Protein AF-A0A7X9X9Q7-F1 (afdb_monomer)

Organism: NCBI:txid694437

Nearest PDB structures (foldseek):
  6ov6-assembly1_A  TM=6.452E-01  e=1.791E-08  Bizionia argentinensis JUB59
  6ov6-assembly1_C  TM=6.272E-01  e=9.709E-07  Bizionia argentinensis JUB59
  6ov6-assembly1_B  TM=5.803E-01  e=1.029E-06  Bizionia argentinensis JUB59

Structure (mmCIF, N/CA/C/O backbone):
data_AF-A0A7X9X9Q7-F1
#
_entry.id   AF-A0A7X9X9Q7-F1
#
loop_
_atom_site.group_PDB
_atom_site.id
_atom_site.type_symbol
_atom_site.label_atom_id
_atom_site.label_alt_id
_atom_site.label_comp_id
_atom_site.label_asym_id
_atom_site.label_entity_id
_atom_site.label_seq_id
_atom_site.pdbx_PDB_ins_code
_atom_site.Cartn_x
_atom_site.Cartn_y
_atom_site.Cartn_z
_atom_site.occupancy
_atom_site.B_iso_or_equiv
_atom_site.auth_seq_id
_atom_site.auth_comp_id
_atom_site.auth_asym_id
_atom_site.auth_atom_id
_atom_site.pdbx_PDB_model_num
ATOM 1 N N . MET A 1 1 ? -55.320 3.934 30.152 1.00 35.66 1 MET A N 1
ATOM 2 C CA . MET A 1 1 ? -54.173 3.208 30.736 1.00 35.66 1 MET A CA 1
ATOM 3 C C . MET A 1 1 ? -54.694 1.887 31.266 1.00 35.66 1 MET A C 1
ATOM 5 O O . MET A 1 1 ? -55.649 1.907 32.031 1.00 35.66 1 MET A O 1
ATOM 9 N N . LYS A 1 2 ? -54.171 0.747 30.795 1.00 32.72 2 LYS A N 1
ATOM 10 C CA . LYS A 1 2 ? -54.475 -0.545 31.422 1.00 32.72 2 LYS A CA 1
ATOM 11 C C . LYS A 1 2 ? -53.848 -0.504 32.811 1.00 32.72 2 LYS A C 1
ATOM 13 O O . LYS A 1 2 ? -52.631 -0.389 32.908 1.00 32.72 2 LYS A O 1
ATOM 18 N N . ASN A 1 3 ? -54.682 -0.536 33.847 1.00 33.84 3 ASN A N 1
ATOM 19 C CA . ASN A 1 3 ? -54.233 -0.715 35.220 1.00 33.84 3 ASN A CA 1
ATOM 20 C C . ASN A 1 3 ? -53.420 -2.010 35.255 1.00 33.84 3 ASN A C 1
ATOM 22 O O . ASN A 1 3 ? -53.977 -3.094 35.074 1.00 33.84 3 ASN A O 1
ATOM 26 N N . PHE A 1 4 ? -52.101 -1.892 35.404 1.00 35.34 4 PHE A N 1
ATOM 27 C CA . PHE A 1 4 ? -51.272 -3.033 35.743 1.00 35.34 4 PHE A CA 1
ATOM 28 C C . PHE A 1 4 ? -51.773 -3.519 37.099 1.00 35.34 4 PHE A C 1
ATOM 30 O O . PHE A 1 4 ? -51.650 -2.816 38.099 1.00 35.34 4 PHE A O 1
ATOM 37 N N . ASN A 1 5 ? -52.434 -4.678 37.095 1.00 44.03 5 ASN A N 1
ATOM 38 C CA . ASN A 1 5 ? -52.828 -5.364 38.314 1.00 44.03 5 ASN A CA 1
ATOM 39 C C . ASN A 1 5 ? -51.589 -5.470 39.198 1.00 44.03 5 ASN A C 1
ATOM 41 O O . ASN A 1 5 ? -50.576 -6.036 38.783 1.00 44.03 5 ASN A O 1
ATOM 45 N N . THR A 1 6 ? -51.685 -4.920 40.404 1.00 51.62 6 THR A N 1
ATOM 46 C CA . THR A 1 6 ? -50.742 -5.193 41.479 1.00 51.62 6 THR A CA 1
ATOM 47 C C . THR A 1 6 ? -50.559 -6.711 41.558 1.00 51.62 6 THR A C 1
ATOM 49 O O . THR A 1 6 ? -51.561 -7.430 41.642 1.00 51.62 6 THR A O 1
ATOM 52 N N . PRO A 1 7 ? -49.320 -7.226 41.456 1.00 49.12 7 PRO A N 1
ATOM 53 C CA . PRO A 1 7 ? -49.085 -8.660 41.481 1.00 49.12 7 PRO A CA 1
ATOM 54 C C . PRO A 1 7 ? -49.697 -9.245 42.755 1.00 49.12 7 PRO A C 1
ATOM 56 O O . PRO A 1 7 ? -49.557 -8.686 43.845 1.00 49.12 7 PRO A O 1
ATOM 59 N N . SER A 1 8 ? -50.424 -10.353 42.609 1.00 53.19 8 SER A N 1
ATOM 60 C CA . SER A 1 8 ? -51.014 -11.069 43.737 1.00 53.19 8 SER A CA 1
ATOM 61 C C . SER A 1 8 ? -49.934 -11.351 44.782 1.00 53.19 8 SER A C 1
ATOM 63 O O . SER A 1 8 ? -48.864 -11.849 44.428 1.00 53.19 8 SER A O 1
ATOM 65 N N . LYS A 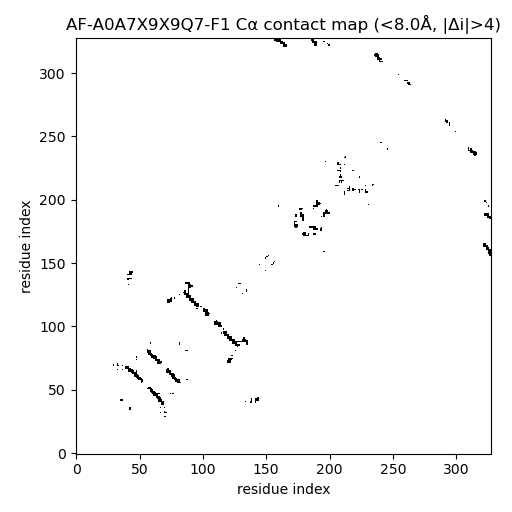1 9 ? -50.215 -11.032 46.055 1.00 48.44 9 LYS A N 1
ATOM 66 C CA . LYS A 1 9 ? -49.376 -11.361 47.221 1.00 48.44 9 LYS A CA 1
ATOM 67 C C . LYS A 1 9 ? -48.703 -12.727 47.032 1.00 48.44 9 LYS A C 1
ATOM 69 O O . LYS A 1 9 ? -49.396 -13.739 47.009 1.00 48.44 9 LYS A O 1
ATOM 74 N N . GLY A 1 10 ? -47.375 -12.736 46.906 1.00 54.34 10 GLY A N 1
ATOM 75 C CA . GLY A 1 10 ? -46.587 -13.967 46.793 1.00 54.34 10 GLY A CA 1
ATOM 76 C C . GLY A 1 10 ? -45.908 -14.231 45.446 1.00 54.34 10 GLY A C 1
ATOM 77 O O . GLY A 1 10 ? -45.433 -15.347 45.255 1.00 54.34 10 GLY A O 1
ATOM 78 N N . VAL A 1 11 ? -45.807 -13.260 44.527 1.00 52.66 11 VAL A N 1
ATOM 79 C CA . VAL A 1 11 ? -44.860 -13.395 43.404 1.00 52.66 11 VAL A CA 1
ATOM 80 C C . VAL A 1 11 ? -43.444 -13.379 43.978 1.00 52.66 11 VAL A C 1
ATOM 82 O O . VAL A 1 11 ? -42.881 -12.326 44.264 1.00 52.66 11 VAL A O 1
ATOM 85 N N . VAL A 1 12 ? -42.889 -14.572 44.185 1.00 59.50 12 VAL A N 1
ATOM 86 C CA . VAL A 1 12 ? -41.461 -14.763 44.422 1.00 59.50 12 VAL A CA 1
ATOM 87 C C . VAL A 1 12 ? -40.784 -14.432 43.101 1.00 59.50 12 VAL A C 1
ATOM 89 O O . VAL A 1 12 ? -40.704 -15.266 42.202 1.00 59.50 12 VAL A O 1
ATOM 92 N N . ILE A 1 13 ? -40.378 -13.175 42.947 1.00 63.69 13 ILE A N 1
ATOM 93 C CA . ILE A 1 13 ? -39.534 -12.772 41.832 1.00 63.69 13 ILE A CA 1
ATOM 94 C C . ILE A 1 13 ? -38.202 -13.483 42.059 1.00 63.69 13 ILE A C 1
ATOM 96 O O . ILE A 1 13 ? -37.482 -13.184 43.011 1.00 63.69 13 ILE A O 1
ATOM 100 N N . ASN A 1 14 ? -37.921 -14.487 41.236 1.00 70.00 14 ASN A N 1
ATOM 101 C CA . ASN A 1 14 ? -36.684 -15.239 41.312 1.00 70.00 14 ASN A CA 1
ATOM 102 C C . ASN A 1 14 ? -35.534 -14.313 40.901 1.00 70.00 14 ASN A C 1
ATOM 104 O O . ASN A 1 14 ? -35.312 -14.051 39.722 1.00 70.00 14 ASN A O 1
ATOM 108 N N . THR A 1 15 ? -34.812 -13.792 41.888 1.00 77.06 15 THR A N 1
ATOM 109 C CA . THR A 1 15 ? -33.671 -12.891 41.682 1.00 77.06 15 THR A CA 1
ATOM 110 C C . THR A 1 15 ? -32.586 -13.516 40.805 1.00 77.06 15 THR A C 1
ATOM 112 O O . THR A 1 15 ? -31.889 -12.790 40.102 1.00 77.06 15 THR A O 1
ATOM 115 N N . LYS A 1 16 ? -32.506 -14.856 40.762 1.00 79.31 16 LYS A N 1
ATOM 116 C CA . LYS A 1 16 ? -31.570 -15.583 39.896 1.00 79.31 16 LYS A CA 1
ATOM 117 C C . LYS A 1 16 ? -31.839 -15.364 38.410 1.00 79.31 16 LYS A C 1
ATOM 119 O O . LYS A 1 16 ? -30.897 -15.341 37.629 1.00 79.31 16 LYS A O 1
ATOM 124 N N . ASP A 1 17 ? -33.096 -15.179 38.007 1.00 80.44 17 ASP A N 1
ATOM 125 C CA . ASP A 1 17 ? -33.424 -14.997 36.588 1.00 80.44 17 ASP A CA 1
ATOM 126 C C . ASP A 1 17 ? -32.935 -13.629 36.081 1.00 80.44 17 ASP A C 1
ATOM 128 O O . ASP A 1 17 ? -32.424 -13.523 34.966 1.00 80.44 17 ASP A O 1
ATOM 132 N N . PHE A 1 18 ? -33.003 -12.594 36.927 1.00 81.31 18 PHE A N 1
ATOM 133 C CA . PHE A 1 18 ? -32.438 -11.275 36.623 1.00 81.31 18 PHE A CA 1
ATOM 134 C C . PHE A 1 18 ? -30.910 -11.281 36.630 1.00 81.31 18 PHE A C 1
ATOM 136 O O . PHE A 1 18 ? -30.299 -10.655 35.768 1.00 81.31 18 PHE A O 1
ATOM 143 N N . GLU A 1 19 ? -30.294 -12.012 37.560 1.00 85.75 19 GLU A N 1
ATOM 144 C CA . GLU A 1 19 ? -28.841 -12.186 37.606 1.00 85.75 19 GLU A CA 1
ATOM 145 C C . GLU A 1 19 ? -28.321 -12.890 36.345 1.00 85.75 19 GLU A C 1
ATOM 147 O O . GLU A 1 19 ? -27.358 -12.435 35.732 1.00 85.75 19 GLU A O 1
ATOM 152 N N . HIS A 1 20 ? -29.000 -13.947 35.889 1.00 86.94 20 HIS A N 1
ATOM 153 C CA . HIS A 1 20 ? -28.652 -14.612 34.635 1.00 86.94 20 HIS A CA 1
ATOM 154 C C . HIS A 1 20 ? -28.812 -13.685 33.425 1.00 86.94 20 HIS A C 1
ATOM 156 O O . HIS A 1 20 ? -27.928 -13.650 32.575 1.00 86.94 20 HIS A O 1
ATOM 162 N N . LEU A 1 21 ? -29.900 -12.910 33.343 1.00 88.25 21 LEU A N 1
ATOM 163 C CA . LEU A 1 21 ? -30.102 -11.968 32.237 1.00 88.25 21 LEU A CA 1
ATOM 164 C C . LEU A 1 21 ? -29.032 -10.865 32.220 1.00 88.25 21 LEU A C 1
ATOM 166 O O . LEU A 1 21 ? -28.534 -10.500 31.151 1.00 88.25 21 LEU A O 1
ATOM 170 N N . TYR A 1 22 ? -28.658 -10.363 33.399 1.00 91.50 22 TYR A N 1
ATOM 171 C CA . TYR A 1 22 ? -27.569 -9.405 33.557 1.00 91.50 22 TYR A CA 1
ATOM 172 C C . TYR A 1 22 ? -26.237 -10.001 33.090 1.00 91.50 22 TYR A C 1
ATOM 174 O O . TYR A 1 22 ? -25.576 -9.402 32.246 1.00 91.50 22 TYR A O 1
ATOM 182 N N . ASN A 1 23 ? -25.888 -11.203 33.556 1.00 89.50 23 ASN A N 1
ATOM 183 C CA . ASN A 1 23 ? -24.644 -11.875 33.175 1.00 89.50 23 ASN A CA 1
ATOM 184 C C . ASN A 1 23 ? -24.589 -12.168 31.671 1.00 89.50 23 ASN A C 1
ATOM 186 O O . ASN A 1 23 ? -23.587 -11.870 31.041 1.00 89.50 23 ASN A O 1
ATOM 190 N N . VAL A 1 24 ? -25.683 -12.636 31.059 1.00 94.44 24 VAL A N 1
ATOM 191 C CA . VAL A 1 24 ? -25.742 -12.852 29.600 1.00 94.44 24 VAL A CA 1
ATOM 192 C C . VAL A 1 24 ? -25.510 -11.547 28.837 1.00 94.44 24 VAL A C 1
ATOM 194 O O . VAL A 1 24 ? -24.766 -11.521 27.859 1.00 94.44 24 VAL A O 1
ATOM 197 N N . THR A 1 25 ? -26.125 -10.449 29.281 1.00 93.12 25 THR A N 1
ATOM 198 C CA . THR A 1 25 ? -25.943 -9.140 28.638 1.00 93.12 25 THR A CA 1
ATOM 199 C C . THR A 1 25 ? -24.506 -8.648 28.794 1.00 93.12 25 THR A C 1
ATOM 201 O O . THR A 1 25 ? -23.922 -8.141 27.836 1.00 93.12 25 THR A O 1
ATOM 204 N N . LYS A 1 26 ? -23.919 -8.837 29.980 1.00 90.88 26 LYS A N 1
ATOM 205 C CA . LYS A 1 26 ? -22.527 -8.506 30.276 1.00 90.88 26 LYS A CA 1
ATOM 206 C C . LYS A 1 26 ? -21.562 -9.315 29.408 1.00 90.88 26 LYS A C 1
ATOM 208 O O . LYS A 1 26 ? -20.752 -8.708 28.719 1.00 90.88 26 LYS A O 1
ATOM 213 N N . ASP A 1 27 ? -21.710 -10.635 29.352 1.00 92.00 27 ASP A N 1
ATOM 214 C CA . ASP A 1 27 ? -20.845 -11.529 28.575 1.00 92.00 27 ASP A CA 1
ATOM 215 C C . ASP A 1 27 ? -20.880 -11.189 27.075 1.00 92.00 27 ASP A C 1
ATOM 217 O O . ASP A 1 27 ? -19.839 -11.119 26.423 1.00 92.00 27 ASP A O 1
ATOM 221 N N . ILE A 1 28 ? -22.069 -10.913 26.519 1.00 92.94 28 ILE A N 1
ATOM 222 C CA . ILE A 1 28 ? -22.215 -10.475 25.118 1.00 92.94 28 ILE A CA 1
ATOM 223 C C . ILE A 1 28 ? -21.514 -9.130 24.893 1.00 92.94 28 ILE A C 1
ATOM 225 O O . ILE A 1 28 ? -20.851 -8.936 23.873 1.00 92.94 28 ILE A O 1
ATOM 229 N N . THR A 1 29 ? -21.662 -8.202 25.837 1.00 89.88 29 THR A N 1
ATOM 230 C CA . THR A 1 29 ? -21.077 -6.860 25.748 1.00 89.88 29 THR A CA 1
ATOM 231 C C . THR A 1 29 ? -19.553 -6.912 25.839 1.00 89.88 29 THR A C 1
ATOM 233 O O . THR A 1 29 ? -18.879 -6.270 25.039 1.00 89.88 29 THR A O 1
ATOM 236 N N . GLU A 1 30 ? -19.000 -7.716 26.748 1.00 88.75 30 GLU A N 1
ATOM 237 C CA . GLU A 1 30 ? -17.557 -7.936 26.893 1.00 88.75 30 GLU A CA 1
ATOM 238 C C . GLU A 1 30 ? -16.970 -8.665 25.677 1.00 88.75 30 GLU A C 1
ATOM 240 O O . GLU A 1 30 ? -15.905 -8.288 25.185 1.00 88.75 30 GLU A O 1
ATOM 245 N N . ALA A 1 31 ? -17.679 -9.658 25.130 1.00 88.00 31 ALA A N 1
ATOM 246 C CA . ALA A 1 31 ? -17.275 -10.326 23.897 1.00 88.00 31 ALA A CA 1
ATOM 247 C C . ALA A 1 31 ? -17.235 -9.340 22.719 1.00 88.00 31 ALA A C 1
ATOM 249 O O . ALA A 1 31 ? -16.237 -9.282 22.001 1.00 88.00 31 ALA A O 1
ATOM 250 N N . LEU A 1 32 ? -18.273 -8.514 22.546 1.00 88.25 32 LEU A N 1
ATOM 251 C CA . LEU A 1 32 ? -18.289 -7.477 21.513 1.00 88.25 32 LEU A CA 1
ATOM 252 C C . LEU A 1 32 ? -17.169 -6.453 21.728 1.00 88.25 32 LEU A C 1
ATOM 254 O O . LEU A 1 32 ? -16.489 -6.079 20.775 1.00 88.25 32 LEU A O 1
ATOM 258 N N . ALA A 1 33 ? -16.945 -6.034 22.973 1.00 86.12 33 ALA A N 1
ATOM 259 C CA . ALA A 1 33 ? -15.864 -5.129 23.322 1.00 86.12 33 ALA A CA 1
ATOM 260 C C . ALA A 1 33 ? -14.490 -5.697 22.942 1.00 86.12 33 ALA A C 1
ATOM 262 O O . ALA A 1 33 ? -13.691 -4.997 22.326 1.00 86.12 33 ALA A O 1
ATOM 263 N N . SER A 1 34 ? -14.254 -6.982 23.218 1.00 83.75 34 SER A N 1
ATOM 264 C CA . SER A 1 34 ? -12.989 -7.650 22.893 1.00 83.75 34 SER A CA 1
ATOM 265 C C . SER A 1 34 ? -12.680 -7.687 21.392 1.00 83.75 34 SER A C 1
ATOM 267 O O . SER A 1 34 ? -11.517 -7.660 21.004 1.00 83.75 34 SER A O 1
ATOM 269 N N . VAL A 1 35 ? -13.712 -7.706 20.540 1.00 81.44 35 VAL A N 1
ATOM 270 C CA . VAL A 1 35 ? -13.557 -7.653 19.076 1.00 81.44 35 VAL A CA 1
ATOM 271 C C . VAL A 1 35 ? -13.254 -6.232 18.600 1.00 81.44 35 VAL A C 1
ATOM 273 O O . VAL A 1 35 ? -12.584 -6.042 17.590 1.00 81.44 35 VAL A O 1
ATOM 276 N N . LEU A 1 36 ? -13.766 -5.224 19.307 1.00 77.62 36 LEU A N 1
ATOM 277 C CA . LEU A 1 36 ? -13.624 -3.819 18.932 1.00 77.62 36 LEU A CA 1
ATOM 278 C C . LEU A 1 36 ? -12.330 -3.182 19.453 1.00 77.62 36 LEU A C 1
ATOM 280 O O . LEU A 1 36 ? -11.912 -2.155 18.917 1.00 77.62 36 LEU A O 1
ATOM 284 N N . THR A 1 37 ? -11.699 -3.754 20.483 1.00 72.56 37 THR A N 1
ATOM 285 C CA . THR A 1 37 ? -10.491 -3.187 21.097 1.00 72.56 37 THR A CA 1
ATOM 286 C C . THR A 1 37 ? -9.394 -4.226 21.265 1.00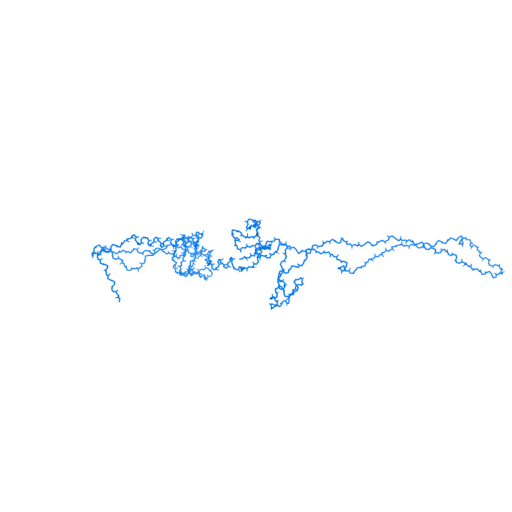 72.56 37 THR A C 1
ATOM 288 O O . THR A 1 37 ? -9.460 -5.082 22.140 1.00 72.56 37 THR A O 1
ATOM 291 N N . GLU A 1 38 ? -8.320 -4.081 20.494 1.00 67.56 38 GLU A N 1
ATOM 292 C CA . GLU A 1 38 ? -7.066 -4.816 20.719 1.00 67.56 38 GLU A CA 1
ATOM 293 C C . GLU A 1 38 ? -6.124 -4.081 21.691 1.00 67.56 38 GLU A C 1
ATOM 295 O O . GLU A 1 38 ? -5.059 -4.583 22.045 1.00 67.56 38 GLU A O 1
ATOM 300 N N . ASN A 1 39 ? -6.489 -2.865 22.110 1.00 65.19 39 ASN A N 1
ATOM 301 C CA . ASN A 1 39 ? -5.631 -1.967 22.873 1.00 65.19 39 ASN A CA 1
ATOM 302 C C . ASN A 1 39 ? -6.366 -1.388 24.090 1.00 65.19 39 ASN A C 1
ATOM 304 O O . ASN A 1 39 ? -7.590 -1.302 24.113 1.00 65.19 39 ASN A O 1
ATOM 308 N N . THR A 1 40 ? -5.608 -0.945 25.092 1.00 78.81 40 THR A N 1
ATOM 309 C CA . THR A 1 40 ? -6.121 -0.275 26.298 1.00 78.81 40 THR A CA 1
ATOM 310 C C . THR A 1 40 ? -6.611 1.151 26.034 1.00 78.81 40 THR A C 1
ATOM 312 O O . THR A 1 40 ? -7.201 1.773 26.917 1.00 78.81 40 THR A O 1
ATOM 315 N N . SER A 1 41 ? -6.371 1.679 24.831 1.00 84.38 41 SER A N 1
ATOM 316 C CA . SER A 1 41 ? -6.839 2.996 24.410 1.00 84.38 41 SER A CA 1
ATOM 317 C C . SER A 1 41 ? -8.369 3.061 24.299 1.00 84.38 41 SER A C 1
ATOM 319 O O . SER A 1 41 ? -8.989 2.097 23.853 1.00 84.38 41 SER A O 1
ATOM 321 N N . PRO A 1 42 ? -8.993 4.204 24.638 1.00 89.12 42 PRO A N 1
ATOM 322 C CA . PRO A 1 42 ? -10.425 4.405 24.450 1.00 89.12 42 PRO A CA 1
ATOM 323 C C . PRO A 1 42 ? -10.794 4.403 22.961 1.00 89.12 42 PRO A C 1
ATOM 325 O O . PRO A 1 42 ? -10.104 4.995 22.130 1.00 89.12 42 PRO A O 1
ATOM 328 N N . VAL A 1 43 ? -11.913 3.762 22.637 1.00 87.69 43 VAL A N 1
ATOM 329 C CA . VAL A 1 43 ? -12.407 3.550 21.274 1.00 87.69 43 VAL A CA 1
ATOM 330 C C . VAL A 1 43 ? -13.795 4.170 21.134 1.00 87.69 43 VAL A C 1
ATOM 332 O O . VAL A 1 43 ? -14.702 3.913 21.923 1.00 87.69 43 VAL A O 1
ATOM 335 N N . ARG A 1 44 ? -13.971 5.031 20.130 1.00 89.25 44 ARG A N 1
ATOM 336 C CA . ARG A 1 44 ? -15.212 5.788 19.906 1.00 89.25 44 ARG A CA 1
ATOM 337 C C . ARG A 1 44 ? -16.276 4.985 19.160 1.00 89.25 44 ARG A C 1
ATOM 339 O O . ARG A 1 44 ? -16.158 4.783 17.960 1.00 89.25 44 ARG A O 1
ATOM 346 N N . ILE A 1 45 ? -17.365 4.621 19.827 1.00 87.69 45 ILE A N 1
ATOM 347 C CA . ILE A 1 45 ? -18.399 3.752 19.245 1.00 87.69 45 ILE A CA 1
ATOM 348 C C . ILE A 1 45 ? -19.417 4.545 18.422 1.00 87.69 45 ILE A C 1
ATOM 350 O O . ILE A 1 45 ? -19.740 4.170 17.299 1.00 87.69 45 ILE A O 1
ATOM 354 N N . SER A 1 46 ? -19.922 5.650 18.972 1.00 89.81 46 SER A N 1
ATOM 355 C CA . SER A 1 46 ? -20.889 6.532 18.310 1.00 89.81 46 SER A CA 1
ATOM 356 C C . SER A 1 46 ? -20.865 7.910 18.959 1.00 89.81 46 SER A C 1
ATOM 358 O O . SER A 1 46 ? -20.701 7.998 20.173 1.00 89.81 46 SER A O 1
ATOM 360 N N . GLY A 1 47 ? -21.074 8.976 18.184 1.00 90.94 47 GLY A N 1
ATOM 361 C CA . GLY A 1 47 ? -21.035 10.349 18.697 1.00 90.94 47 GLY A CA 1
ATOM 362 C C . GLY A 1 47 ? -19.644 10.739 19.203 1.00 90.94 47 GLY A C 1
ATOM 363 O O . GLY A 1 47 ? -18.648 10.345 18.598 1.00 90.94 47 GLY A O 1
ATOM 364 N N . VAL A 1 48 ? -19.575 11.493 20.309 1.00 91.56 48 VAL A N 1
ATOM 365 C CA . VAL A 1 48 ? -18.317 12.004 20.903 1.00 91.56 48 VAL A CA 1
ATOM 366 C C . VAL A 1 48 ? -17.455 12.738 19.864 1.00 91.56 48 VAL A C 1
ATOM 368 O O . VAL A 1 48 ? -16.258 12.485 19.692 1.00 91.56 48 VAL A O 1
ATOM 371 N N . GLU A 1 49 ? -18.099 13.600 19.081 1.00 90.62 49 GLU A N 1
ATOM 372 C CA . GLU A 1 49 ? -17.443 14.406 18.059 1.00 90.62 49 GLU A CA 1
ATOM 373 C C . GLU A 1 49 ? -16.914 15.688 18.680 1.00 90.62 49 GLU A C 1
ATOM 375 O O . GLU A 1 49 ? -17.665 16.440 19.300 1.00 90.62 49 GLU A O 1
ATOM 380 N N . PHE A 1 50 ? -15.615 15.928 18.502 1.00 89.94 50 PHE A N 1
ATOM 381 C CA . PHE A 1 50 ? -14.963 17.119 19.015 1.00 89.94 50 PHE A CA 1
ATOM 382 C C . PHE A 1 50 ? -14.882 18.201 17.951 1.00 89.94 50 PHE A C 1
ATOM 384 O O . PHE A 1 50 ? -14.273 18.004 16.899 1.00 89.94 50 PHE A O 1
ATOM 391 N N . THR A 1 51 ? -15.423 19.371 18.268 1.00 91.62 51 THR A N 1
ATOM 392 C CA . THR A 1 51 ? -15.194 20.597 17.507 1.00 91.62 51 THR A CA 1
ATOM 393 C C . THR A 1 51 ? -14.287 21.509 18.317 1.00 91.62 51 THR A C 1
ATOM 395 O O . THR A 1 51 ? -14.561 21.815 19.479 1.00 91.62 51 THR A O 1
ATOM 398 N N . ILE A 1 52 ? -13.181 21.932 17.704 1.00 91.81 52 ILE A N 1
ATOM 399 C CA . ILE A 1 52 ? -12.221 22.846 18.320 1.00 91.81 52 ILE A CA 1
ATOM 400 C C . ILE A 1 52 ? -12.279 24.184 17.598 1.00 91.81 52 ILE A C 1
ATOM 402 O O . ILE A 1 52 ? -12.080 24.260 16.387 1.00 91.81 52 ILE A O 1
ATOM 406 N N . THR A 1 53 ? -12.498 25.252 18.357 1.00 93.06 53 THR A N 1
ATOM 407 C CA . THR A 1 53 ? -12.509 26.625 17.847 1.00 93.06 53 THR A CA 1
ATOM 408 C C . THR A 1 53 ? -11.592 27.531 18.677 1.00 93.06 53 THR A C 1
ATOM 410 O O . THR A 1 53 ? -10.998 27.122 19.681 1.00 93.06 53 THR A O 1
ATOM 413 N N . ASN A 1 54 ? -11.416 28.777 18.226 1.00 90.44 54 ASN A N 1
ATOM 414 C CA . ASN A 1 54 ? -10.638 29.810 18.921 1.00 90.44 54 ASN A CA 1
ATOM 415 C C . ASN A 1 54 ? -9.178 29.418 19.219 1.00 90.44 54 ASN A C 1
ATOM 417 O O . ASN A 1 54 ? -8.717 29.543 20.353 1.00 90.44 54 ASN A O 1
ATOM 421 N N . ASN A 1 55 ? -8.436 28.968 18.199 1.00 90.00 55 ASN A N 1
ATOM 422 C CA . ASN A 1 55 ? -7.017 28.595 18.314 1.00 90.00 55 ASN A CA 1
ATOM 423 C C . ASN A 1 55 ? -6.760 27.557 19.424 1.00 90.00 55 ASN A C 1
ATOM 425 O O . ASN A 1 55 ? -5.904 27.763 20.285 1.00 90.00 55 ASN A O 1
ATOM 429 N N . ASN A 1 56 ? -7.507 26.450 19.405 1.00 86.44 56 ASN A N 1
ATOM 430 C CA . ASN A 1 56 ? -7.389 25.346 20.365 1.00 86.44 56 ASN A CA 1
ATOM 431 C C . ASN A 1 56 ? -7.757 25.698 21.811 1.00 86.44 56 ASN A C 1
ATOM 433 O O . ASN A 1 56 ? -7.198 25.126 22.746 1.00 86.44 56 ASN A O 1
ATOM 437 N N . LYS A 1 57 ? -8.689 26.637 22.008 1.00 90.44 57 LYS A N 1
ATOM 438 C CA . LYS A 1 57 ? -9.150 27.018 23.350 1.00 90.44 57 LYS A CA 1
ATOM 439 C C . LYS A 1 57 ? -10.577 26.607 23.644 1.00 90.44 57 LYS A C 1
ATOM 441 O O . LYS A 1 57 ? -10.861 26.277 24.787 1.00 90.44 57 LYS A O 1
ATOM 446 N N . THR A 1 58 ? -11.468 26.634 22.662 1.00 93.81 58 THR A N 1
ATOM 447 C CA . THR A 1 58 ? -12.871 26.270 22.868 1.00 93.81 58 THR A CA 1
ATOM 448 C C . THR A 1 58 ? -13.097 24.867 22.330 1.00 93.81 58 THR A C 1
ATOM 450 O O . THR A 1 58 ? -12.741 24.577 21.189 1.00 93.81 58 THR A O 1
ATOM 453 N N . PHE A 1 59 ? -13.652 24.005 23.175 1.00 94.38 59 PHE A N 1
ATOM 454 C CA . PHE A 1 59 ? -13.885 22.597 22.896 1.00 94.38 59 PHE A CA 1
ATOM 455 C C . PHE A 1 59 ? -15.369 22.310 23.055 1.00 94.38 59 PHE A C 1
ATOM 457 O O . PHE A 1 59 ? -15.953 22.611 24.097 1.00 94.38 59 PHE A O 1
ATOM 464 N N . GLU A 1 60 ? -15.948 21.696 22.036 1.00 94.88 60 GLU A N 1
ATOM 465 C CA . GLU A 1 60 ? -17.300 21.160 22.059 1.00 94.88 60 GLU A CA 1
ATOM 466 C C . GLU A 1 60 ? -17.223 19.664 21.786 1.00 94.88 60 GLU A C 1
ATOM 468 O O . GLU A 1 60 ? -16.512 19.248 20.878 1.00 94.88 60 GLU A O 1
ATOM 473 N N . CYS A 1 61 ? -17.921 18.865 22.583 1.00 94.50 61 CYS A N 1
ATOM 474 C CA . CYS A 1 61 ? -18.052 17.427 22.427 1.00 94.50 61 CYS A CA 1
ATOM 475 C C . CYS A 1 61 ? -19.537 17.091 22.365 1.00 94.50 61 CYS A C 1
ATOM 477 O O . CYS A 1 61 ? -20.291 17.453 23.273 1.00 94.50 61 CYS A O 1
ATOM 479 N N . THR A 1 62 ? -19.962 16.385 21.321 1.00 95.94 62 THR A N 1
ATOM 480 C CA . THR A 1 62 ? -21.319 15.832 21.273 1.00 95.94 62 THR A CA 1
ATOM 481 C C . THR A 1 62 ? -21.460 14.679 22.265 1.00 95.94 62 THR A C 1
ATOM 483 O O . THR A 1 62 ? -20.475 14.042 22.644 1.00 95.94 62 THR A O 1
ATOM 486 N N . GLU A 1 63 ? -22.692 14.363 22.656 1.00 96.25 63 GLU A N 1
ATOM 487 C CA . GLU A 1 63 ? -22.961 13.132 23.399 1.00 96.25 63 GLU A CA 1
ATOM 488 C C . GLU A 1 63 ? -22.599 11.886 22.573 1.00 96.25 63 GLU A C 1
ATOM 490 O O . GLU A 1 63 ? -22.493 11.939 21.339 1.00 96.25 63 GLU A O 1
ATOM 495 N N . GLY A 1 64 ? -22.387 10.757 23.246 1.00 95.00 64 GLY A N 1
ATOM 496 C CA . GLY A 1 64 ? -22.088 9.503 22.566 1.00 95.00 64 GLY A CA 1
ATOM 497 C C . GLY A 1 64 ? -21.673 8.367 23.493 1.00 95.00 64 GLY A C 1
ATOM 498 O O . GLY A 1 64 ? -21.945 8.390 24.691 1.00 95.00 64 GLY A O 1
ATOM 499 N N . TRP A 1 65 ? -21.014 7.365 22.915 1.00 94.06 65 TRP A N 1
ATOM 500 C CA . TRP A 1 65 ? -20.540 6.168 23.601 1.00 94.06 65 TRP A CA 1
ATOM 501 C C . TRP A 1 65 ? -19.063 5.921 23.305 1.00 94.06 65 TRP A C 1
ATOM 503 O O . TRP A 1 65 ? -18.636 5.917 22.145 1.00 94.06 65 TRP A O 1
ATOM 513 N N . LEU A 1 66 ? -18.299 5.669 24.365 1.00 92.81 66 LEU A N 1
ATOM 514 C CA . LEU A 1 66 ? -16.911 5.227 24.305 1.00 92.81 66 LEU A CA 1
ATOM 515 C C . LEU A 1 66 ? -16.793 3.823 24.873 1.00 92.81 66 LEU A C 1
ATOM 517 O O . LEU A 1 66 ? -17.482 3.468 25.821 1.00 92.81 66 LEU A O 1
ATOM 521 N N . LEU A 1 67 ? -15.875 3.049 24.319 1.00 91.38 67 LEU A N 1
ATOM 522 C CA . LEU A 1 67 ? -15.435 1.786 24.872 1.00 91.38 67 LEU A CA 1
ATOM 523 C C . LEU A 1 67 ? -14.050 1.986 25.485 1.00 91.38 67 LEU A C 1
ATOM 525 O O . LEU A 1 67 ? -13.120 2.392 24.791 1.00 91.38 67 LEU A O 1
ATOM 529 N N . TYR A 1 68 ? -13.913 1.733 26.782 1.00 91.62 68 TYR A N 1
ATOM 530 C CA . TYR A 1 68 ? -12.647 1.849 27.502 1.00 91.62 68 TYR A CA 1
ATOM 531 C C . TYR A 1 68 ? -12.509 0.683 28.477 1.00 91.62 68 TYR A C 1
ATOM 533 O O . TYR A 1 68 ? -13.433 0.409 29.237 1.00 91.62 68 TYR A O 1
ATOM 541 N N . GLN A 1 69 ? -11.374 -0.023 28.430 1.00 90.19 69 GLN A N 1
ATOM 542 C CA . GLN A 1 69 ? -11.111 -1.202 29.272 1.00 90.19 69 GLN A CA 1
ATOM 543 C C . GLN A 1 69 ? -12.276 -2.214 29.268 1.00 90.19 69 GLN A C 1
ATOM 545 O O . GLN A 1 69 ? -12.767 -2.628 30.315 1.00 90.19 69 GLN A O 1
ATOM 550 N N . ASN A 1 70 ? -12.750 -2.578 28.072 1.00 88.56 70 ASN A N 1
ATOM 551 C CA . ASN A 1 70 ? -13.886 -3.481 27.836 1.00 88.56 70 ASN A CA 1
ATOM 552 C C . ASN A 1 70 ? -15.248 -3.029 28.396 1.00 88.56 70 ASN A C 1
ATOM 554 O O . ASN A 1 70 ? -16.198 -3.807 28.380 1.00 88.56 70 ASN A O 1
ATOM 558 N N . THR A 1 71 ? -15.375 -1.778 28.838 1.00 91.00 71 THR A N 1
ATOM 559 C CA . THR A 1 71 ? -16.630 -1.231 29.364 1.00 91.00 71 THR A CA 1
ATOM 560 C C . THR A 1 71 ? -17.141 -0.105 28.472 1.00 91.00 71 THR A C 1
ATOM 562 O O . THR A 1 71 ? -16.396 0.803 28.094 1.00 91.00 71 THR A O 1
ATOM 565 N N . PHE A 1 72 ? -18.425 -0.170 28.114 1.00 93.25 72 PHE A N 1
ATOM 566 C CA . PHE A 1 72 ? -19.094 0.903 27.386 1.00 93.25 72 PHE A CA 1
ATOM 567 C C . PHE A 1 72 ? -19.516 1.995 28.358 1.00 93.25 72 PHE A C 1
ATOM 569 O O . PHE A 1 72 ? -20.306 1.766 29.270 1.00 93.25 72 PHE A O 1
ATOM 576 N N . TYR A 1 73 ? -19.028 3.197 28.105 1.00 95.50 73 TYR A N 1
ATOM 577 C CA . TYR A 1 73 ? -19.349 4.387 28.857 1.00 95.50 73 TYR A CA 1
ATOM 578 C C . TYR A 1 73 ? -20.135 5.364 28.000 1.00 95.50 73 TYR A C 1
ATOM 580 O O . TYR A 1 73 ? -19.733 5.708 26.883 1.00 95.50 73 TYR A O 1
ATOM 588 N N . LYS A 1 74 ? -21.232 5.868 28.557 1.00 95.75 74 LYS A N 1
ATOM 589 C CA . LYS A 1 74 ? -21.938 7.014 27.996 1.00 95.75 74 LYS A CA 1
ATOM 590 C C . LYS A 1 74 ? -21.132 8.280 28.271 1.00 95.75 74 LYS A C 1
ATOM 592 O O . LYS A 1 74 ? -20.655 8.474 29.386 1.00 95.75 74 LYS A O 1
ATOM 597 N N . VAL A 1 75 ? -20.989 9.134 27.265 1.00 96.25 75 VAL A N 1
ATOM 598 C CA . VAL A 1 75 ? -20.318 10.432 27.378 1.00 96.25 75 VAL A CA 1
ATOM 599 C C . VAL A 1 75 ? -21.351 11.541 27.302 1.00 96.25 75 VAL A C 1
ATOM 601 O O . VAL A 1 75 ? -22.166 11.575 26.377 1.00 96.25 75 VAL A O 1
ATOM 604 N N . GLU A 1 76 ? -21.298 12.457 28.262 1.00 95.00 76 GLU A N 1
ATOM 605 C CA . GLU A 1 76 ? -22.146 13.647 28.255 1.00 95.00 76 GLU A CA 1
ATOM 606 C C . GLU A 1 76 ? -21.646 14.709 27.273 1.00 95.00 76 GLU A C 1
ATOM 608 O O . GLU A 1 76 ? -20.435 14.846 27.071 1.00 95.00 76 GLU A O 1
ATOM 613 N N . PRO A 1 77 ? -22.559 15.501 26.682 1.00 96.19 77 PRO A N 1
ATOM 614 C CA . PRO A 1 77 ? -22.145 16.617 25.857 1.00 96.19 77 PRO A CA 1
ATOM 615 C C . PRO A 1 77 ? -21.371 17.622 26.712 1.00 96.19 77 PRO A C 1
ATOM 617 O O . PRO A 1 77 ? -21.713 17.900 27.863 1.00 96.19 77 PRO A O 1
ATOM 620 N N . PHE A 1 78 ? -20.328 18.194 26.128 1.00 96.62 78 PHE A N 1
ATOM 621 C CA . PHE A 1 78 ? -19.455 19.144 26.802 1.00 96.62 78 PHE A CA 1
ATOM 622 C C . PHE A 1 78 ? -19.247 20.359 25.913 1.00 96.62 78 PHE A C 1
ATOM 624 O O . PHE A 1 78 ? -19.008 20.226 24.719 1.00 96.62 78 PHE A O 1
ATOM 631 N N . SER A 1 79 ? -19.304 21.552 26.494 1.00 96.81 79 SER A N 1
ATOM 632 C CA . SER A 1 79 ? -18.870 22.778 25.833 1.00 96.81 79 SER A CA 1
ATOM 633 C C . SER A 1 79 ? -18.147 23.638 26.854 1.00 96.81 79 SER A C 1
ATOM 635 O O . SER A 1 79 ? -18.649 23.875 27.956 1.00 96.81 79 SER A O 1
ATOM 637 N N . GLY A 1 80 ? -16.944 24.083 26.511 1.00 96.00 80 GLY A N 1
ATOM 638 C CA . GLY A 1 80 ? -16.137 24.871 27.423 1.00 96.00 80 GLY A CA 1
ATOM 639 C C . GLY A 1 80 ? -14.950 25.536 26.747 1.00 96.00 80 GLY A C 1
ATOM 640 O O . GLY A 1 80 ? -14.546 25.173 25.645 1.00 96.00 80 GLY A O 1
ATOM 641 N N . THR A 1 81 ? -14.362 26.518 27.430 1.00 96.75 81 THR A N 1
ATOM 642 C CA . THR A 1 81 ? -13.119 27.164 26.995 1.00 96.75 81 THR A CA 1
ATOM 643 C C . THR A 1 81 ? -12.014 26.903 28.010 1.00 96.75 81 THR A C 1
ATOM 645 O O . THR A 1 81 ? -12.141 27.267 29.177 1.00 96.75 81 THR A O 1
ATOM 648 N N . ALA A 1 82 ? -10.936 26.272 27.556 1.00 95.00 82 ALA A N 1
ATOM 649 C CA . ALA A 1 82 ? -9.766 25.970 28.360 1.00 95.00 82 ALA A CA 1
ATOM 650 C C . ALA A 1 82 ? -9.047 27.251 28.795 1.00 95.00 82 ALA A C 1
ATOM 652 O O . ALA A 1 82 ? -8.937 28.220 28.033 1.00 95.00 82 ALA A O 1
ATOM 653 N N . THR A 1 83 ? -8.484 27.233 30.004 1.00 94.81 83 THR A N 1
ATOM 654 C CA . THR A 1 83 ? -7.591 28.294 30.479 1.00 94.81 83 THR A CA 1
ATOM 655 C C . THR A 1 83 ? -6.139 27.815 30.467 1.00 94.81 83 THR A C 1
ATOM 657 O O . THR A 1 83 ? -5.829 26.695 30.869 1.00 94.81 83 THR A O 1
ATOM 660 N N . GLY A 1 84 ? -5.225 28.653 29.968 1.00 93.12 84 GLY A N 1
ATOM 661 C CA . GLY A 1 84 ? -3.801 28.311 29.884 1.00 93.12 84 GLY A CA 1
ATOM 662 C C . GLY A 1 84 ? -3.529 27.088 29.000 1.00 93.12 84 GLY A C 1
ATOM 663 O O . GLY A 1 84 ? -3.820 27.111 27.808 1.00 93.12 84 GLY A O 1
ATOM 664 N N . THR A 1 85 ? -2.938 26.049 29.594 1.00 93.44 85 THR A N 1
ATOM 665 C CA . THR A 1 85 ? -2.546 24.788 28.936 1.00 93.44 85 THR A CA 1
ATOM 666 C C . THR A 1 85 ? -3.499 23.630 29.242 1.00 93.44 85 THR A C 1
ATOM 668 O O . THR A 1 85 ? -3.131 22.471 29.051 1.00 93.44 85 THR A O 1
ATOM 671 N N . GLN A 1 86 ? -4.682 23.912 29.794 1.00 95.62 86 GLN A N 1
ATOM 672 C CA . GLN A 1 86 ? -5.664 22.873 30.087 1.00 95.62 86 GLN A CA 1
ATOM 673 C C . GLN A 1 86 ? -6.210 22.251 28.799 1.00 95.62 86 GLN A C 1
ATOM 675 O O . GLN A 1 86 ? -6.371 22.929 27.785 1.00 95.62 86 GLN A O 1
ATOM 680 N N . ILE A 1 87 ? -6.541 20.967 28.869 1.00 94.06 87 ILE A N 1
ATOM 681 C CA . ILE A 1 87 ? -7.249 20.230 27.823 1.00 94.06 87 ILE A CA 1
ATOM 682 C C . ILE A 1 87 ? -8.422 19.462 28.441 1.00 94.06 87 ILE A C 1
ATOM 684 O O . ILE A 1 87 ? -8.396 19.195 29.647 1.00 94.06 87 ILE A O 1
ATOM 688 N N . PRO A 1 88 ? -9.458 19.110 27.661 1.00 95.38 88 PRO A N 1
ATOM 689 C CA . PRO A 1 88 ? -10.501 18.215 28.140 1.00 95.38 88 PRO A CA 1
ATOM 690 C C . PRO A 1 88 ? -9.910 16.848 28.505 1.00 95.38 88 PRO A C 1
ATOM 692 O O . PRO A 1 88 ? -9.220 16.215 27.696 1.00 95.38 88 PRO A O 1
ATOM 695 N N . VAL A 1 89 ? -10.191 16.404 29.724 1.00 96.00 89 VAL A N 1
ATOM 696 C CA . VAL A 1 89 ? -9.870 15.070 30.233 1.00 96.00 89 VAL A CA 1
ATOM 697 C C . VAL A 1 89 ? -11.150 14.365 30.656 1.00 96.00 89 VAL A C 1
ATOM 699 O O . VAL A 1 89 ? -12.109 15.006 31.089 1.00 96.00 89 VAL A O 1
ATOM 702 N N . PHE A 1 90 ? -11.172 13.046 30.499 1.00 95.81 90 PHE A N 1
ATOM 703 C CA . PHE A 1 90 ? -12.318 12.216 30.844 1.00 95.81 90 PHE A CA 1
ATOM 704 C C . PHE A 1 90 ? -12.205 11.737 32.285 1.00 95.81 90 PHE A C 1
ATOM 706 O O . PHE A 1 90 ? -11.216 11.109 32.660 1.00 95.81 90 PHE A O 1
ATOM 713 N N . ASN A 1 91 ? -13.239 12.003 33.075 1.00 96.38 91 ASN A N 1
ATOM 714 C CA . ASN A 1 91 ? -13.372 11.539 34.448 1.00 96.38 91 ASN A CA 1
ATOM 715 C C . ASN A 1 91 ? -14.601 10.642 34.579 1.00 96.38 91 ASN A C 1
ATOM 717 O O . ASN A 1 91 ? -15.591 10.816 33.863 1.00 96.38 91 ASN A O 1
ATOM 721 N N . LEU A 1 92 ? -14.531 9.697 35.515 1.00 96.25 92 LEU A N 1
ATOM 722 C CA . LEU A 1 92 ? -15.689 8.906 35.894 1.00 96.25 92 LEU A CA 1
ATOM 723 C C . LEU A 1 92 ? -16.629 9.755 36.743 1.00 96.25 92 LEU A C 1
ATOM 725 O O . LEU A 1 92 ? -16.204 10.325 37.749 1.00 96.25 92 LEU A O 1
ATOM 729 N N . ASP A 1 93 ? -17.894 9.814 36.354 1.00 95.75 93 ASP A N 1
ATOM 730 C CA . ASP A 1 93 ? -18.942 10.469 37.116 1.00 95.75 93 ASP A CA 1
ATOM 731 C C . ASP A 1 93 ? -20.040 9.464 37.462 1.00 95.75 93 ASP A C 1
ATOM 733 O O . ASP A 1 93 ? -20.591 8.788 36.595 1.00 95.75 93 ASP A O 1
ATOM 737 N N . ASN A 1 94 ? -20.359 9.386 38.751 1.00 93.06 94 ASN A N 1
ATOM 738 C CA . ASN A 1 94 ? -21.415 8.534 39.279 1.00 93.06 94 ASN A CA 1
ATOM 739 C C . ASN A 1 94 ? -22.603 9.422 39.624 1.00 93.06 94 ASN A C 1
ATOM 741 O O . ASN A 1 94 ? -22.751 9.891 40.756 1.00 93.06 94 ASN A O 1
ATOM 745 N N . THR A 1 95 ? -23.448 9.680 38.630 1.00 89.12 95 THR A N 1
ATOM 746 C CA . THR A 1 95 ? -24.630 10.514 38.825 1.00 89.12 95 THR A CA 1
ATOM 747 C C . THR A 1 95 ? -25.776 9.662 39.360 1.00 89.12 95 THR A C 1
ATOM 749 O O . THR A 1 95 ? -26.128 8.620 38.809 1.00 89.12 95 THR A O 1
ATOM 752 N N . LYS A 1 96 ? -26.409 10.127 40.439 1.00 84.81 96 LYS A N 1
ATOM 753 C CA . LYS A 1 96 ? -27.686 9.568 40.889 1.00 84.81 96 LYS A CA 1
ATOM 754 C C . LYS A 1 96 ? -28.782 10.023 39.938 1.00 84.81 96 LYS A C 1
ATOM 756 O O . LYS A 1 96 ? -28.994 11.225 39.775 1.00 84.81 96 LYS A O 1
ATOM 761 N N . LEU A 1 97 ? -29.477 9.075 39.319 1.00 79.38 97 LEU A N 1
ATOM 762 C CA . LEU A 1 97 ? -30.607 9.404 38.461 1.00 79.38 97 LEU A CA 1
ATOM 763 C C . LEU A 1 97 ? -31.768 9.900 39.324 1.00 79.38 97 LEU A C 1
ATOM 765 O O . LEU A 1 97 ? -32.177 9.233 40.276 1.00 79.38 97 LEU A O 1
ATOM 769 N N . ALA A 1 98 ? -32.319 11.056 38.955 1.00 74.31 98 ALA A N 1
ATOM 770 C CA . ALA A 1 98 ? -33.553 11.582 39.524 1.00 74.31 98 ALA A CA 1
ATOM 771 C C . ALA A 1 98 ? -34.750 10.758 39.014 1.00 74.31 98 ALA A C 1
ATOM 773 O O . ALA A 1 98 ? -35.527 11.217 38.181 1.00 74.31 98 ALA A O 1
ATOM 774 N N . HIS A 1 99 ? -34.857 9.504 39.448 1.00 65.56 99 HIS A N 1
ATOM 775 C CA . HIS A 1 99 ? -36.068 8.703 39.276 1.00 65.56 99 HIS A CA 1
ATOM 776 C C . HIS A 1 99 ? -36.974 8.866 40.503 1.00 65.56 99 HIS A C 1
ATOM 778 O O . HIS A 1 99 ? -36.527 9.347 41.547 1.00 65.56 99 HIS A O 1
ATOM 784 N N . GLU A 1 100 ? -38.253 8.499 40.369 1.00 58.00 100 GLU A N 1
ATOM 785 C CA . GLU A 1 100 ? -39.172 8.538 41.505 1.00 58.00 100 GLU A CA 1
ATOM 786 C C . GLU A 1 100 ? -38.644 7.636 42.624 1.00 58.00 100 GLU A C 1
ATOM 788 O O . GLU A 1 100 ? -38.443 6.448 42.375 1.00 58.00 100 GLU A O 1
ATOM 793 N N . PRO A 1 101 ? -38.422 8.172 43.835 1.00 61.78 101 PRO A N 1
ATOM 794 C CA . PRO A 1 101 ? -37.876 7.401 44.936 1.00 61.78 101 PRO A CA 1
ATOM 795 C C . PRO A 1 101 ? -38.632 6.087 45.126 1.00 61.78 101 PRO A C 1
ATOM 797 O O . PRO A 1 101 ? -39.849 6.085 45.329 1.00 61.78 101 PRO A O 1
ATOM 800 N N . HIS A 1 102 ? -37.917 4.962 45.093 1.00 61.00 102 HIS A N 1
ATOM 801 C CA . HIS A 1 102 ? -38.521 3.687 45.443 1.00 61.00 102 HIS A CA 1
ATOM 802 C C . HIS A 1 102 ? -38.763 3.649 46.955 1.00 61.00 102 HIS A C 1
ATOM 804 O O . HIS A 1 102 ? -37.835 3.677 47.770 1.00 61.00 102 HIS A O 1
ATOM 810 N N . ASP A 1 103 ? -40.040 3.596 47.328 1.00 68.38 103 ASP A N 1
ATOM 811 C CA . ASP A 1 103 ? -40.450 3.378 48.706 1.00 68.38 103 ASP A CA 1
ATOM 812 C C . ASP A 1 103 ? -40.161 1.926 49.086 1.00 68.38 103 ASP A C 1
ATOM 814 O O . ASP A 1 103 ? -40.749 0.993 48.533 1.00 68.38 103 ASP A O 1
ATOM 818 N N . LEU A 1 104 ? -39.269 1.722 50.056 1.00 59.84 104 LEU A N 1
ATOM 819 C CA . LEU A 1 104 ? -39.163 0.426 50.710 1.00 59.84 104 LEU A CA 1
ATOM 820 C C . LEU A 1 104 ? -40.378 0.256 51.618 1.00 59.84 104 LEU A C 1
ATOM 822 O O . LEU A 1 104 ? -40.603 1.033 52.551 1.00 59.84 104 LEU A O 1
ATOM 826 N N . LEU A 1 105 ? -41.160 -0.778 51.328 1.00 62.06 105 LEU A N 1
ATOM 827 C CA . LEU A 1 105 ? -42.290 -1.206 52.138 1.00 62.06 105 LEU A CA 1
ATOM 828 C C . LEU A 1 105 ? -41.900 -2.491 52.876 1.00 62.06 105 LEU A C 1
ATOM 830 O O . LEU A 1 105 ? -41.689 -3.527 52.249 1.00 62.06 105 LEU A O 1
ATOM 834 N N . GLU A 1 106 ? -41.855 -2.450 54.208 1.00 60.84 106 GLU A N 1
ATOM 835 C CA . GLU A 1 106 ? -41.890 -3.662 55.035 1.00 60.84 106 GLU A CA 1
ATOM 836 C C . GLU A 1 106 ? -43.347 -3.889 55.459 1.00 60.84 106 GLU A C 1
ATOM 838 O O . GLU A 1 106 ? -43.908 -3.192 56.310 1.00 60.84 106 GLU A O 1
ATOM 843 N N . GLY A 1 107 ? -44.018 -4.828 54.788 1.00 73.19 107 GLY A N 1
ATOM 844 C CA . GLY A 1 107 ? -45.470 -4.980 54.897 1.00 73.19 107 GLY A CA 1
ATOM 845 C C . GLY A 1 107 ? -46.215 -3.867 54.149 1.00 73.19 107 GLY A C 1
ATOM 846 O O . GLY A 1 107 ? -46.105 -3.774 52.931 1.00 73.19 107 GLY A O 1
ATOM 847 N N . TYR A 1 108 ? -47.003 -3.054 54.866 1.00 57.12 108 TYR A N 1
ATOM 848 C CA . TYR A 1 108 ? -47.728 -1.889 54.315 1.00 57.12 108 TYR A CA 1
ATOM 849 C C . TYR A 1 108 ? -47.152 -0.539 54.768 1.00 57.12 108 TYR A C 1
ATOM 851 O O . TYR A 1 108 ? -47.683 0.505 54.395 1.00 57.12 108 TYR A O 1
ATOM 859 N N . ASN A 1 109 ? -46.095 -0.544 55.581 1.00 54.66 109 ASN A N 1
ATOM 860 C CA . ASN A 1 109 ? -45.512 0.679 56.117 1.00 54.66 109 ASN A CA 1
ATOM 861 C C . ASN A 1 109 ? -44.269 1.056 55.312 1.00 54.66 109 ASN A C 1
ATOM 863 O O . ASN A 1 109 ? -43.371 0.236 55.121 1.00 54.66 109 ASN A O 1
ATOM 867 N N . LYS A 1 110 ? -44.216 2.315 54.871 1.00 75.00 110 LYS A N 1
ATOM 868 C CA . LYS A 1 110 ? -43.023 2.923 54.281 1.00 75.00 110 LYS A CA 1
ATOM 869 C C . LYS A 1 110 ? -41.938 3.008 55.350 1.00 75.00 110 LYS A C 1
ATOM 871 O O . LYS A 1 110 ? -42.075 3.774 56.300 1.00 75.00 110 LYS A O 1
ATOM 876 N N . VAL A 1 111 ? -40.885 2.211 55.198 1.00 72.69 111 VAL A N 1
ATOM 877 C CA . VAL A 1 111 ? -39.742 2.175 56.126 1.00 72.69 111 VAL A CA 1
ATOM 878 C C . VAL A 1 111 ? -38.584 3.056 55.665 1.00 72.69 111 VAL A C 1
ATOM 880 O O . VAL A 1 111 ? -37.730 3.416 56.469 1.00 72.69 111 VAL A O 1
ATOM 883 N N . GLY A 1 112 ? -38.579 3.478 54.400 1.00 72.06 112 GLY A N 1
ATOM 884 C CA . GLY A 1 112 ? -37.633 4.468 53.904 1.00 72.06 112 GLY A CA 1
ATOM 885 C C . GLY A 1 112 ? -37.761 4.720 52.409 1.00 72.06 112 GLY A C 1
ATOM 886 O O . GLY A 1 112 ? -38.474 4.017 51.695 1.00 72.06 112 GLY A O 1
ATOM 887 N N . THR A 1 113 ? -37.051 5.743 51.956 1.00 65.81 113 THR A N 1
ATOM 888 C CA . THR A 1 113 ? -36.865 6.079 50.547 1.00 65.81 113 THR A CA 1
ATOM 889 C C . THR A 1 113 ? -35.400 5.839 50.212 1.00 65.81 113 THR A C 1
ATOM 891 O O . THR A 1 113 ? -34.532 6.357 50.916 1.00 65.81 113 THR A O 1
ATOM 894 N N . PHE A 1 114 ? -35.124 5.050 49.174 1.00 64.25 114 PHE A N 1
ATOM 895 C CA . PHE A 1 114 ? -33.756 4.719 48.781 1.00 64.25 114 PHE A CA 1
ATOM 896 C C . PHE A 1 114 ? -33.524 5.046 47.310 1.00 64.25 114 PHE A C 1
ATOM 898 O O . PHE A 1 114 ? -34.204 4.526 46.428 1.00 64.25 114 PHE A O 1
ATOM 905 N N . ASP A 1 115 ? -32.507 5.866 47.058 1.00 63.41 115 ASP A N 1
ATOM 906 C CA . ASP A 1 115 ? -31.991 6.109 45.716 1.00 63.41 115 ASP A CA 1
ATOM 907 C C . ASP A 1 115 ? -30.970 5.018 45.384 1.00 63.41 115 ASP A C 1
ATOM 909 O O . ASP A 1 115 ? -29.799 5.115 45.753 1.00 63.41 115 ASP A O 1
ATOM 913 N N . ILE A 1 116 ? -31.426 3.952 44.729 1.00 67.88 116 ILE A N 1
ATOM 914 C CA . ILE A 1 116 ? -30.585 2.789 44.395 1.00 67.88 116 ILE A CA 1
ATOM 915 C C . ILE A 1 116 ? -29.959 2.855 42.995 1.00 67.88 116 ILE A C 1
ATOM 917 O O . ILE A 1 116 ? -29.094 2.045 42.677 1.00 67.88 116 ILE A O 1
ATOM 921 N N . CYS A 1 117 ? -30.361 3.812 42.156 1.00 75.88 117 CYS A N 1
ATOM 922 C CA . CYS A 1 117 ? -29.909 3.891 40.768 1.00 75.88 117 CYS A CA 1
ATOM 923 C C . CYS A 1 117 ? -28.808 4.946 40.600 1.00 75.88 117 CYS A C 1
ATOM 925 O O . CYS A 1 117 ? -29.080 6.139 40.439 1.00 75.88 117 CYS A O 1
ATOM 927 N N . THR A 1 118 ? -27.555 4.498 40.625 1.00 85.94 118 THR A N 1
ATOM 928 C CA . THR A 1 118 ? -26.400 5.276 40.162 1.00 85.94 118 THR A CA 1
ATOM 929 C C . THR A 1 118 ? -26.092 4.914 38.714 1.00 85.94 118 THR A C 1
ATOM 931 O O . THR A 1 118 ? -25.975 3.734 38.393 1.00 85.94 118 THR A O 1
ATOM 934 N N . GLU A 1 119 ? -25.956 5.916 37.850 1.00 89.69 119 GLU A N 1
ATOM 935 C CA . GLU A 1 119 ? -25.440 5.758 36.490 1.00 89.69 119 GLU A CA 1
ATOM 936 C C . GLU A 1 119 ? -23.960 6.153 36.484 1.00 89.69 119 GLU A C 1
ATOM 938 O O . GLU A 1 119 ? -23.604 7.261 36.895 1.00 89.69 119 GLU A O 1
ATOM 943 N N . GLU A 1 120 ? -23.112 5.235 36.028 1.00 94.12 120 GLU A N 1
ATOM 944 C CA . GLU A 1 120 ? -21.692 5.477 35.790 1.00 94.12 120 GLU A CA 1
ATOM 945 C C . GLU A 1 120 ? -21.522 5.969 34.350 1.00 94.12 120 GLU A C 1
ATOM 947 O O . GLU A 1 120 ? -21.872 5.281 33.387 1.00 94.12 120 GLU A O 1
ATOM 952 N N . LYS A 1 121 ? -21.018 7.190 34.194 1.00 95.44 121 LYS A N 1
ATOM 953 C CA . LYS A 1 121 ? -20.819 7.838 32.896 1.00 95.44 121 LYS A CA 1
ATOM 954 C C . LYS A 1 121 ? -19.476 8.550 32.863 1.00 95.44 121 LYS A C 1
ATOM 956 O O . LYS A 1 121 ? -18.843 8.781 33.891 1.00 95.44 121 LYS A O 1
ATOM 961 N N . LEU A 1 122 ? -19.037 8.909 31.667 1.00 96.19 122 LEU A N 1
ATOM 962 C CA . LEU A 1 122 ? -17.847 9.718 31.482 1.00 96.19 122 LEU A CA 1
ATOM 963 C C . LEU A 1 122 ? -18.230 11.182 31.298 1.00 96.19 122 LEU A C 1
ATOM 965 O O . LEU A 1 122 ? -19.024 11.539 30.423 1.00 96.19 122 LEU A O 1
ATOM 969 N N . LYS A 1 123 ? -17.606 12.032 32.106 1.00 95.81 123 LYS A N 1
ATOM 970 C CA . LYS A 1 123 ? -17.771 13.480 32.064 1.00 95.81 123 LYS A CA 1
ATOM 971 C C . LYS A 1 123 ? -16.442 14.132 31.716 1.00 95.81 123 LYS A C 1
ATOM 973 O O . LYS A 1 123 ? -15.394 13.746 32.235 1.00 95.81 123 LYS A O 1
ATOM 978 N N . LEU A 1 124 ? -16.492 15.128 30.837 1.00 96.19 124 LEU A N 1
ATOM 979 C CA . LEU A 1 124 ? -15.319 15.915 30.488 1.00 96.19 124 LEU A CA 1
ATOM 980 C C . LEU A 1 124 ? -15.142 17.094 31.438 1.00 96.19 124 LEU A C 1
ATOM 982 O O . LEU A 1 124 ? -16.088 17.826 31.733 1.00 96.19 124 LEU A O 1
ATOM 986 N N . GLU A 1 125 ? -13.902 17.306 31.864 1.00 96.69 125 GLU A N 1
ATOM 987 C CA . GLU A 1 125 ? -13.490 18.468 32.649 1.00 96.69 125 GLU A CA 1
ATOM 988 C C . GLU A 1 125 ? -12.139 18.987 32.143 1.00 96.69 125 GLU A C 1
ATOM 990 O O . GLU A 1 125 ? -11.378 18.263 31.504 1.00 96.69 125 GLU A O 1
ATOM 995 N N . PHE A 1 126 ? -11.827 20.260 32.392 1.00 97.00 126 PHE A N 1
ATOM 996 C CA . PHE A 1 126 ? -10.535 20.821 31.998 1.00 97.00 126 PHE A CA 1
ATOM 997 C C . PHE A 1 126 ? -9.449 20.454 33.010 1.00 97.00 126 PHE A C 1
ATOM 999 O O . PHE A 1 126 ? -9.515 20.847 34.174 1.00 97.00 126 PHE A O 1
ATOM 1006 N N . GLY A 1 127 ? -8.417 19.753 32.543 1.00 95.06 127 GLY A N 1
ATOM 1007 C CA . GLY A 1 127 ? -7.281 19.309 33.346 1.00 95.06 127 GLY A CA 1
ATOM 1008 C C . GLY A 1 127 ? -5.957 19.432 32.596 1.00 95.06 127 GLY A C 1
ATOM 1009 O O . GLY A 1 127 ? -5.906 19.866 31.445 1.00 95.06 127 GLY A O 1
ATOM 1010 N N . ALA A 1 128 ? -4.856 19.073 33.253 1.00 93.25 128 ALA A N 1
ATOM 1011 C CA . ALA A 1 128 ? -3.577 18.906 32.565 1.00 93.25 128 ALA A CA 1
ATOM 1012 C C . ALA A 1 128 ? -3.583 17.596 31.752 1.00 93.25 128 ALA A C 1
ATOM 1014 O O . ALA A 1 128 ? -4.261 16.638 32.126 1.00 93.25 128 ALA A O 1
ATOM 1015 N N . SER A 1 129 ? -2.819 17.522 30.658 1.00 91.69 129 SER A N 1
ATOM 1016 C CA . SER A 1 129 ? -2.658 16.256 29.921 1.00 91.69 129 SER A CA 1
ATOM 1017 C C . SER A 1 129 ? -2.108 15.163 30.843 1.00 91.69 129 SER A C 1
ATOM 1019 O O . SER A 1 129 ? -1.245 15.428 31.681 1.00 91.69 129 SER A O 1
ATOM 1021 N N . GLY A 1 130 ? -2.653 13.951 30.719 1.00 88.81 130 GLY A N 1
ATOM 1022 C CA . GLY A 1 130 ? -2.351 12.823 31.605 1.00 88.81 130 GLY A CA 1
ATOM 1023 C C . GLY A 1 130 ? -3.099 12.820 32.946 1.00 88.81 130 GLY A C 1
ATOM 1024 O O . GLY A 1 130 ? -2.852 11.934 33.758 1.00 88.81 130 GLY A O 1
ATOM 1025 N N . THR A 1 131 ? -3.998 13.779 33.196 1.00 91.50 131 THR A N 1
ATOM 1026 C CA . THR A 1 131 ? -4.946 13.711 34.325 1.00 91.50 131 THR A CA 1
ATOM 1027 C C . THR A 1 131 ? -6.268 13.065 33.905 1.00 91.50 131 THR A C 1
ATOM 1029 O O . THR A 1 131 ? -6.549 12.940 32.713 1.00 91.50 131 THR A O 1
ATOM 1032 N N . GLY A 1 132 ? -7.067 12.638 34.885 1.00 91.62 132 GLY A N 1
ATOM 1033 C CA . GLY A 1 132 ? -8.282 11.857 34.653 1.00 91.62 132 GLY A CA 1
ATOM 1034 C C . GLY A 1 132 ? -7.986 10.406 34.271 1.00 91.62 132 GLY A C 1
ATOM 1035 O O . GLY A 1 132 ? -6.916 9.880 34.576 1.00 91.62 132 GLY A O 1
ATOM 1036 N N . LEU A 1 133 ? -8.947 9.749 33.623 1.00 92.31 133 LEU A N 1
ATOM 1037 C CA . LEU A 1 133 ? -8.781 8.397 33.081 1.00 92.31 133 LEU A CA 1
ATOM 1038 C C . LEU A 1 133 ? -7.931 8.410 31.807 1.00 92.31 133 LEU A C 1
ATOM 1040 O O . LEU A 1 133 ? -7.056 7.566 31.633 1.00 92.31 133 LEU A O 1
ATOM 1044 N N . PHE A 1 134 ? -8.201 9.367 30.921 1.00 92.25 134 PHE A N 1
ATOM 1045 C CA . PHE A 1 134 ? -7.452 9.631 29.696 1.00 92.25 134 PHE A CA 1
ATOM 1046 C C . PHE A 1 134 ? -7.793 11.029 29.169 1.00 92.25 134 PHE A C 1
ATOM 1048 O O . PHE A 1 134 ? -8.806 11.629 29.541 1.00 92.25 134 PHE A O 1
ATOM 1055 N N . ASP A 1 135 ? -6.947 11.555 28.288 1.00 91.94 135 ASP A N 1
ATOM 1056 C CA . ASP A 1 135 ? -7.162 12.861 27.673 1.00 91.94 135 ASP A CA 1
ATOM 1057 C C . ASP A 1 135 ? -7.837 12.771 26.297 1.00 91.94 135 ASP A C 1
ATOM 1059 O O . ASP A 1 135 ? -7.909 11.716 25.667 1.00 91.94 135 ASP A O 1
ATOM 1063 N N . TYR A 1 136 ? -8.327 13.913 25.814 1.00 86.19 136 TYR A N 1
ATOM 1064 C CA . TYR A 1 136 ? -8.892 14.056 24.471 1.00 86.19 136 TYR A CA 1
ATOM 1065 C C . TYR A 1 136 ? -7.974 13.511 23.355 1.00 86.19 136 TYR A C 1
ATOM 1067 O O . TYR A 1 136 ? -8.459 12.916 22.390 1.00 86.19 136 TYR A O 1
ATOM 1075 N N . ASN A 1 137 ? -6.647 13.637 23.491 1.00 85.38 137 ASN A N 1
ATOM 1076 C CA . ASN A 1 137 ? -5.710 13.167 22.467 1.00 85.38 137 ASN A CA 1
ATOM 1077 C C . ASN A 1 137 ? -5.704 11.640 22.336 1.00 85.38 137 ASN A C 1
ATOM 1079 O O . ASN A 1 137 ? -5.394 11.133 21.255 1.00 85.38 137 ASN A O 1
ATOM 1083 N N . ALA A 1 138 ? -6.049 10.907 23.398 1.00 83.69 138 ALA A N 1
ATOM 1084 C CA . ALA A 1 138 ? -6.189 9.456 23.352 1.00 83.69 138 ALA A CA 1
ATOM 1085 C C . ALA A 1 138 ? -7.308 9.013 22.392 1.00 83.69 138 ALA A C 1
ATOM 1087 O O . ALA A 1 138 ? -7.155 7.998 21.722 1.00 83.69 138 ALA A O 1
ATOM 1088 N N . ILE A 1 139 ? -8.382 9.799 22.252 1.00 79.62 139 ILE A N 1
ATOM 1089 C CA . ILE A 1 139 ? -9.488 9.492 21.331 1.00 79.62 139 ILE A CA 1
ATOM 1090 C C . ILE A 1 139 ? -9.115 9.831 19.884 1.00 79.62 139 ILE A C 1
ATOM 1092 O O . ILE A 1 139 ? -9.352 9.030 18.984 1.00 79.62 139 ILE A O 1
ATOM 1096 N N . ILE A 1 140 ? -8.494 10.993 19.637 1.00 70.50 140 ILE A N 1
ATOM 1097 C CA . ILE A 1 140 ? -8.125 11.420 18.270 1.00 70.50 140 ILE A CA 1
ATOM 1098 C C . ILE A 1 140 ? -7.139 10.448 17.622 1.00 70.50 140 ILE A C 1
ATOM 1100 O O . ILE A 1 140 ? -7.173 10.245 16.413 1.00 70.50 140 ILE A O 1
ATOM 1104 N N . LYS A 1 141 ? -6.224 9.874 18.413 1.00 62.84 141 LYS A N 1
ATOM 1105 C CA . LYS A 1 141 ? -5.189 8.954 17.916 1.00 62.84 141 LYS A CA 1
ATOM 1106 C C . LYS A 1 141 ? -5.750 7.597 17.493 1.00 62.84 141 LYS A C 1
ATOM 1108 O O . LYS A 1 141 ? -5.073 6.870 16.769 1.00 62.84 141 LYS A O 1
ATOM 1113 N N . HIS A 1 142 ? -6.972 7.279 17.910 1.00 61.91 142 HIS A N 1
ATOM 1114 C CA . HIS A 1 142 ? -7.660 6.037 17.592 1.00 61.91 142 HIS A CA 1
ATOM 1115 C C . HIS A 1 142 ? -9.049 6.346 17.025 1.00 61.91 142 HIS A C 1
ATOM 1117 O O . HIS A 1 142 ? -10.057 5.985 17.641 1.00 61.91 142 HIS A O 1
ATOM 1123 N N . PRO A 1 143 ? -9.140 7.018 15.855 1.00 59.75 143 PRO A N 1
ATOM 1124 C CA . PRO A 1 143 ? -10.422 7.111 15.188 1.00 59.75 143 PRO A CA 1
ATOM 1125 C C . PRO A 1 143 ? -10.875 5.674 14.952 1.00 59.75 143 PRO A C 1
ATOM 1127 O O . PRO A 1 143 ? -10.102 4.852 14.452 1.00 59.75 143 PRO A O 1
ATOM 1130 N N . VAL A 1 144 ? -12.104 5.352 15.354 1.00 56.16 144 VAL A N 1
ATOM 1131 C CA . VAL A 1 144 ? -12.718 4.095 14.936 1.00 56.16 144 VAL A CA 1
ATOM 1132 C C . VAL A 1 144 ? -12.847 4.178 13.441 1.00 56.16 144 VAL A C 1
ATOM 1134 O O . VAL A 1 144 ? -13.787 4.773 12.918 1.00 56.16 144 VAL A O 1
ATOM 1137 N N . LYS A 1 145 ? -11.849 3.608 12.772 1.00 53.25 145 LYS A N 1
ATOM 1138 C CA . LYS A 1 145 ? -11.961 3.212 11.392 1.00 53.25 145 LYS A CA 1
ATOM 1139 C C . LYS A 1 145 ? -13.115 2.234 11.412 1.00 53.25 145 LYS A C 1
ATOM 1141 O O . LYS A 1 145 ? -12.999 1.146 11.976 1.00 53.25 145 LYS A O 1
ATOM 1146 N N . ARG A 1 146 ? -14.271 2.649 10.895 1.00 52.16 146 ARG A N 1
ATOM 1147 C CA . ARG A 1 146 ? -15.387 1.719 10.685 1.00 52.16 146 ARG A CA 1
ATOM 1148 C C . ARG A 1 146 ? -14.821 0.483 9.987 1.00 52.16 146 ARG A C 1
ATOM 1150 O O . ARG A 1 146 ? -13.861 0.615 9.235 1.00 52.16 146 ARG A O 1
ATOM 1157 N N . ASN A 1 147 ? -15.395 -0.707 10.159 1.00 50.12 147 ASN A N 1
ATOM 1158 C CA . ASN A 1 147 ? -14.939 -1.851 9.357 1.00 50.12 147 ASN A CA 1
ATOM 1159 C C . ASN A 1 147 ? -14.930 -1.502 7.862 1.00 50.12 147 ASN A C 1
ATOM 1161 O O . ASN A 1 147 ? -14.023 -1.925 7.175 1.00 50.12 147 ASN A O 1
ATOM 1165 N N . SER A 1 148 ? -15.826 -0.627 7.386 1.00 48.00 148 SER A N 1
ATOM 1166 C CA . SER A 1 148 ? -15.784 -0.057 6.033 1.00 48.00 148 SER A CA 1
ATOM 1167 C C . SER A 1 148 ? -14.543 0.790 5.716 1.00 48.00 148 SER A C 1
ATOM 1169 O O . SER A 1 148 ? -14.157 0.856 4.563 1.00 48.00 148 SER A O 1
ATOM 1171 N N . GLU A 1 149 ? -13.926 1.438 6.700 1.00 44.59 149 GLU A N 1
ATOM 1172 C CA . GLU A 1 149 ? -12.716 2.266 6.592 1.00 44.59 149 GLU A CA 1
ATOM 1173 C C . GLU A 1 149 ? -11.427 1.459 6.852 1.00 44.59 149 GLU A C 1
ATOM 1175 O O . GLU A 1 149 ? -10.424 1.726 6.211 1.00 44.59 149 GLU A O 1
ATOM 1180 N N . VAL A 1 150 ? -11.435 0.419 7.700 1.00 49.12 150 VAL A N 1
ATOM 1181 C CA . VAL A 1 150 ? -10.330 -0.572 7.773 1.00 49.12 150 VAL A CA 1
ATOM 1182 C C . VAL A 1 150 ? -10.288 -1.405 6.491 1.00 49.12 150 VAL A C 1
ATOM 1184 O O . VAL A 1 150 ? -9.222 -1.654 5.932 1.00 49.12 150 VAL A O 1
ATOM 1187 N N . ILE A 1 151 ? -11.466 -1.769 5.981 1.00 50.59 151 ILE A N 1
ATOM 1188 C CA . ILE A 1 151 ? -11.647 -2.311 4.640 1.00 50.59 151 ILE A CA 1
ATOM 1189 C C . ILE A 1 151 ? -11.262 -1.243 3.611 1.00 50.59 151 ILE A C 1
ATOM 1191 O O . ILE A 1 151 ? -10.550 -1.591 2.701 1.00 50.59 151 ILE A O 1
ATOM 1195 N N . ALA A 1 152 ? -11.574 0.048 3.729 1.00 45.22 152 ALA A N 1
ATOM 1196 C CA . ALA A 1 152 ? -11.097 1.035 2.743 1.00 45.22 152 ALA A CA 1
ATOM 1197 C C . ALA A 1 152 ? -9.586 1.347 2.824 1.00 45.22 152 ALA A C 1
ATOM 1199 O O . ALA A 1 152 ? -9.001 1.740 1.823 1.00 45.22 152 ALA A O 1
ATOM 1200 N N . ASP A 1 153 ? -8.924 1.136 3.961 1.00 47.12 153 ASP A N 1
ATOM 1201 C CA . ASP A 1 153 ? -7.484 1.391 4.099 1.00 47.12 153 ASP A CA 1
ATOM 1202 C C . ASP A 1 153 ? -6.629 0.173 3.699 1.00 47.12 153 ASP A C 1
ATOM 1204 O O . ASP A 1 153 ? -5.500 0.348 3.246 1.00 47.12 153 ASP A O 1
ATOM 1208 N N . LEU A 1 154 ? -7.161 -1.057 3.802 1.00 48.72 154 LEU A N 1
ATOM 1209 C CA . LEU A 1 154 ? -6.529 -2.279 3.265 1.00 48.72 154 LEU A CA 1
ATOM 1210 C C . LEU A 1 154 ? -7.112 -2.753 1.910 1.00 48.72 154 LEU A C 1
ATOM 1212 O O . LEU A 1 154 ? -6.463 -3.531 1.212 1.00 48.72 154 LEU A O 1
ATOM 1216 N N . GLN A 1 155 ? -8.314 -2.299 1.539 1.00 48.94 155 GLN A N 1
ATOM 1217 C CA . GLN A 1 155 ? -9.068 -2.573 0.294 1.00 48.94 155 GLN A CA 1
ATOM 1218 C C . GLN A 1 155 ? -9.446 -1.305 -0.491 1.00 48.94 155 GLN A C 1
ATOM 1220 O O . GLN A 1 155 ? -10.218 -1.381 -1.446 1.00 48.94 155 GLN A O 1
ATOM 1225 N N . GLY A 1 156 ? -8.880 -0.138 -0.172 1.00 56.41 156 GLY A N 1
ATOM 1226 C CA . GLY A 1 156 ? -8.868 0.986 -1.121 1.00 56.41 156 GLY A CA 1
ATOM 1227 C C . GLY A 1 156 ? -8.169 0.585 -2.423 1.00 56.41 156 GLY A C 1
ATOM 1228 O O . GLY A 1 156 ? -8.407 1.159 -3.481 1.00 56.41 156 GLY A O 1
ATOM 1229 N N . LEU A 1 157 ? -7.352 -0.468 -2.337 1.00 67.56 157 LEU A N 1
ATOM 1230 C CA . LEU A 1 157 ? -6.891 -1.247 -3.463 1.00 67.56 157 LEU A CA 1
ATOM 1231 C C . LEU A 1 157 ? -7.941 -2.296 -3.838 1.00 67.56 157 LEU A C 1
ATOM 1233 O O . LEU A 1 157 ? -8.163 -3.270 -3.115 1.00 67.56 157 LEU A O 1
ATOM 1237 N N . VAL A 1 158 ? -8.563 -2.093 -4.993 1.00 80.06 158 VAL A N 1
ATOM 1238 C CA . VAL A 1 158 ? -9.438 -3.074 -5.635 1.00 80.06 158 VAL A CA 1
ATOM 1239 C C . VAL A 1 158 ? -8.600 -4.286 -6.068 1.00 80.06 158 VAL A C 1
ATOM 1241 O O . VAL A 1 158 ? -7.407 -4.157 -6.354 1.00 80.06 158 VAL A O 1
ATOM 1244 N N . SER A 1 159 ? -9.210 -5.474 -6.118 1.00 84.75 159 SER A N 1
ATOM 1245 C CA . SER A 1 159 ? -8.570 -6.664 -6.702 1.00 84.75 159 SER A CA 1
ATOM 1246 C C . SER A 1 159 ? -8.010 -6.345 -8.098 1.00 84.75 159 SER A C 1
ATOM 1248 O O . SER A 1 159 ? -8.657 -5.663 -8.893 1.00 84.75 159 SER A O 1
ATOM 1250 N N . GLY A 1 160 ? -6.779 -6.782 -8.366 1.00 86.75 160 GLY A N 1
ATOM 1251 C CA . GLY A 1 160 ? -6.017 -6.464 -9.575 1.00 86.75 160 GLY A CA 1
ATOM 1252 C C . GLY A 1 160 ? -5.118 -5.227 -9.469 1.00 86.75 160 GLY A C 1
ATOM 1253 O O . GLY A 1 160 ? -4.230 -5.060 -10.303 1.00 86.75 160 GLY A O 1
ATOM 1254 N N . MET A 1 161 ? -5.270 -4.378 -8.444 1.00 90.12 161 MET A N 1
ATOM 1255 C CA . MET A 1 161 ? -4.372 -3.232 -8.259 1.00 90.12 161 MET A CA 1
ATOM 1256 C C . MET A 1 161 ? -2.964 -3.680 -7.865 1.00 90.12 161 MET A C 1
ATOM 1258 O O . MET A 1 161 ? -2.787 -4.539 -6.997 1.00 90.12 161 MET A O 1
ATOM 1262 N N . ILE A 1 162 ? -1.965 -3.056 -8.492 1.00 92.75 162 ILE A N 1
ATOM 1263 C CA . ILE A 1 162 ? -0.546 -3.351 -8.293 1.00 92.75 162 ILE A CA 1
ATOM 1264 C C . ILE A 1 162 ? 0.110 -2.223 -7.504 1.00 92.75 162 ILE A C 1
ATOM 1266 O O . ILE A 1 162 ? -0.034 -1.050 -7.844 1.00 92.75 162 ILE A O 1
ATOM 1270 N N . VAL A 1 163 ? 0.867 -2.582 -6.469 1.00 93.25 163 VAL A N 1
ATOM 1271 C CA . VAL A 1 163 ? 1.578 -1.637 -5.606 1.00 93.25 163 VAL A CA 1
ATOM 1272 C C . VAL A 1 163 ? 3.054 -2.000 -5.448 1.00 93.25 163 VAL A C 1
ATOM 1274 O O . VAL A 1 163 ? 3.393 -3.183 -5.326 1.00 93.25 163 VAL A O 1
ATOM 1277 N N . PRO A 1 164 ? 3.957 -1.003 -5.435 1.00 94.19 164 PRO A N 1
ATOM 1278 C CA . PRO A 1 164 ? 5.355 -1.231 -5.113 1.00 94.19 164 PRO A CA 1
ATOM 1279 C C . PRO A 1 164 ? 5.511 -1.524 -3.615 1.00 94.19 164 PRO A C 1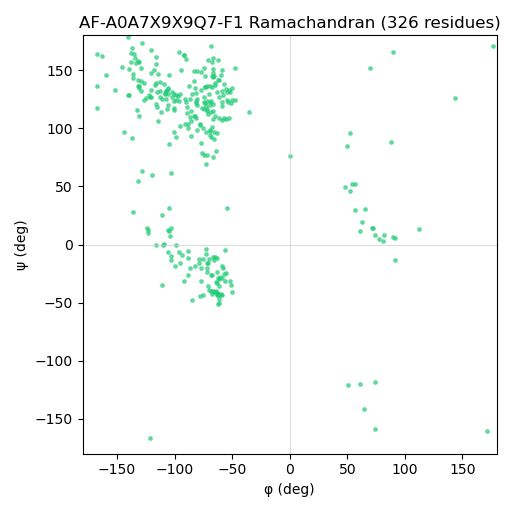
ATOM 1281 O O . PRO A 1 164 ? 4.937 -0.850 -2.761 1.00 94.19 164 PRO A O 1
ATOM 1284 N N . TYR A 1 165 ? 6.331 -2.516 -3.290 1.00 94.19 165 TYR A N 1
ATOM 1285 C CA . TYR A 1 165 ? 6.578 -2.989 -1.935 1.00 94.19 165 TYR A CA 1
ATOM 1286 C C . TYR A 1 165 ? 8.075 -3.099 -1.662 1.00 94.19 165 TYR A C 1
ATOM 1288 O O . TYR A 1 165 ? 8.853 -3.606 -2.476 1.00 94.19 165 TYR A O 1
ATOM 1296 N N . TYR A 1 166 ? 8.480 -2.640 -0.480 1.00 93.56 166 TYR A N 1
ATOM 1297 C CA . TYR A 1 166 ? 9.854 -2.730 -0.010 1.00 93.56 166 TYR A CA 1
ATOM 1298 C C . TYR A 1 166 ? 9.893 -3.249 1.425 1.00 93.56 166 TYR A C 1
ATOM 1300 O O . TYR A 1 166 ? 9.426 -2.595 2.354 1.00 93.56 166 TYR A O 1
ATOM 1308 N N . ASN A 1 167 ? 10.492 -4.426 1.594 1.00 90.69 167 ASN A N 1
ATOM 1309 C CA . ASN A 1 167 ? 10.840 -5.003 2.885 1.00 90.69 167 ASN A CA 1
ATOM 1310 C C . ASN A 1 167 ? 12.062 -5.909 2.698 1.00 90.69 167 ASN A C 1
ATOM 1312 O O . ASN A 1 167 ? 12.102 -6.715 1.769 1.00 90.69 167 ASN A O 1
ATOM 1316 N N . GLN A 1 168 ? 13.059 -5.784 3.573 1.00 90.44 168 GLN A N 1
ATOM 1317 C CA . GLN A 1 168 ? 14.286 -6.584 3.499 1.00 90.44 168 GLN A CA 1
ATOM 1318 C C . GLN A 1 168 ? 14.046 -8.072 3.801 1.00 90.44 168 GLN A C 1
ATOM 1320 O O . GLN A 1 168 ? 14.757 -8.912 3.263 1.00 90.44 168 GLN A O 1
ATOM 1325 N N . ASN A 1 169 ? 13.011 -8.395 4.583 1.00 91.00 169 ASN A N 1
ATOM 1326 C CA . ASN A 1 169 ? 12.637 -9.759 4.972 1.00 91.00 169 ASN A CA 1
ATOM 1327 C C . ASN A 1 169 ? 11.397 -10.259 4.216 1.00 91.00 169 ASN A C 1
ATOM 1329 O O . ASN A 1 169 ? 10.591 -11.019 4.757 1.00 91.00 169 ASN A O 1
ATOM 1333 N N . TRP A 1 170 ? 11.208 -9.815 2.972 1.00 90.62 170 TRP A N 1
ATOM 1334 C CA . TRP A 1 170 ? 10.023 -10.152 2.185 1.00 90.62 170 TRP A CA 1
ATOM 1335 C C . TRP A 1 170 ? 9.820 -11.666 2.035 1.00 90.62 170 TRP A C 1
ATOM 1337 O O . TRP A 1 170 ? 8.684 -12.118 2.014 1.00 90.62 170 TRP A O 1
ATOM 1347 N N . GLN A 1 171 ? 10.885 -12.472 2.004 1.00 92.56 171 GLN A N 1
ATOM 1348 C CA . GLN A 1 171 ? 10.791 -13.926 1.845 1.00 92.56 171 GLN A CA 1
ATOM 1349 C C . GLN A 1 171 ? 9.997 -14.599 2.973 1.00 92.56 171 GLN A C 1
ATOM 1351 O O . GLN A 1 171 ? 9.385 -15.633 2.742 1.00 92.56 171 GLN A O 1
ATOM 1356 N N . ALA A 1 172 ? 9.984 -14.019 4.178 1.00 94.00 172 ALA A N 1
ATOM 1357 C CA . ALA A 1 172 ? 9.189 -14.528 5.296 1.00 94.00 172 ALA A CA 1
ATOM 1358 C C . ALA A 1 172 ? 7.705 -14.137 5.200 1.00 94.00 172 ALA A C 1
ATOM 1360 O O . ALA A 1 172 ? 6.871 -14.717 5.883 1.00 94.00 172 ALA A O 1
ATOM 1361 N N . LYS A 1 173 ? 7.377 -13.150 4.359 1.00 92.75 173 LYS A N 1
ATOM 1362 C CA . LYS A 1 173 ? 6.026 -12.604 4.183 1.00 92.75 173 LYS A CA 1
ATOM 1363 C C . LYS A 1 173 ? 5.292 -13.178 2.971 1.00 92.75 173 LYS A C 1
ATOM 1365 O O . LYS A 1 173 ? 4.132 -12.837 2.755 1.00 92.75 173 LYS A O 1
ATOM 1370 N N . PHE A 1 174 ? 5.925 -14.080 2.217 1.00 95.88 174 PHE A N 1
ATOM 1371 C CA . PHE A 1 174 ? 5.311 -14.772 1.087 1.00 95.88 174 PHE A CA 1
ATOM 1372 C C . PHE A 1 174 ? 5.641 -16.264 1.093 1.00 95.88 174 PHE A C 1
ATOM 1374 O O . PHE A 1 174 ? 6.753 -16.682 1.400 1.00 95.88 174 PHE A O 1
ATOM 1381 N N . SER A 1 175 ? 4.674 -17.083 0.695 1.00 94.19 175 SER A N 1
ATOM 1382 C CA . SER A 1 175 ? 4.884 -18.508 0.443 1.00 94.19 175 SER A CA 1
ATOM 1383 C C . SER A 1 175 ? 5.761 -18.748 -0.796 1.00 94.19 175 SER A C 1
ATOM 1385 O O . SER A 1 175 ? 5.972 -17.858 -1.622 1.00 94.19 175 SER A O 1
ATOM 1387 N N . ALA A 1 176 ? 6.184 -19.998 -1.014 1.00 93.94 176 ALA A N 1
ATOM 1388 C CA . ALA A 1 176 ? 6.942 -20.401 -2.208 1.00 93.94 176 ALA A CA 1
ATOM 1389 C C . ALA A 1 176 ? 6.204 -20.148 -3.545 1.00 93.94 176 ALA A C 1
ATOM 1391 O O . ALA A 1 176 ? 6.820 -20.126 -4.613 1.00 93.94 176 ALA A O 1
ATOM 1392 N N . THR A 1 177 ? 4.881 -19.961 -3.506 1.00 93.94 177 THR A N 1
ATOM 1393 C CA . THR A 1 177 ? 4.072 -19.624 -4.689 1.00 93.94 177 THR A CA 1
ATOM 1394 C C . THR A 1 177 ? 3.974 -18.117 -4.934 1.00 93.94 177 THR A C 1
ATOM 1396 O O . THR A 1 177 ? 3.558 -17.710 -6.017 1.00 93.94 177 THR A O 1
ATOM 1399 N N . GLY A 1 178 ? 4.396 -17.291 -3.972 1.00 93.75 178 GLY A N 1
ATOM 1400 C CA . GLY A 1 178 ? 4.270 -15.836 -4.008 1.00 93.75 178 GLY A CA 1
ATOM 1401 C C . GLY A 1 178 ? 2.987 -15.294 -3.373 1.00 93.75 178 GLY A C 1
ATOM 1402 O O . GLY A 1 178 ? 2.772 -14.092 -3.451 1.00 93.75 178 GLY A O 1
ATOM 1403 N N . LEU A 1 179 ? 2.146 -16.132 -2.752 1.00 94.06 179 LEU A N 1
ATOM 1404 C CA . LEU A 1 179 ? 1.002 -15.670 -1.949 1.00 94.06 179 LEU A CA 1
ATOM 1405 C C . LEU A 1 179 ? 1.472 -15.080 -0.620 1.00 94.06 179 LEU A C 1
ATOM 1407 O O . LEU A 1 179 ? 2.322 -15.689 0.033 1.00 94.06 179 LEU A O 1
ATOM 1411 N N . GLY A 1 180 ? 0.917 -13.935 -0.230 1.00 92.00 180 GLY A N 1
ATOM 1412 C CA . GLY A 1 180 ? 1.221 -13.281 1.037 1.00 92.00 180 GLY A CA 1
ATOM 1413 C C . GLY A 1 180 ? 0.731 -14.081 2.242 1.00 92.00 180 GLY A C 1
ATOM 1414 O O . GLY A 1 180 ? -0.299 -14.756 2.183 1.00 92.00 180 GLY A O 1
ATOM 1415 N N . VAL A 1 181 ? 1.497 -14.016 3.326 1.00 88.50 181 VAL A N 1
ATOM 1416 C CA . VAL A 1 181 ? 1.173 -14.606 4.633 1.00 88.50 181 VAL A CA 1
ATOM 1417 C C . VAL A 1 181 ? 1.133 -13.513 5.705 1.00 88.50 181 VAL A C 1
ATOM 1419 O O . VAL A 1 181 ? 1.567 -12.385 5.455 1.00 88.50 181 VAL A O 1
ATOM 1422 N N . ASP A 1 182 ? 0.609 -13.839 6.887 1.00 86.88 182 ASP A N 1
ATOM 1423 C CA . ASP A 1 182 ? 0.398 -12.901 7.997 1.00 86.88 182 ASP A CA 1
ATOM 1424 C C . ASP A 1 182 ? -0.353 -11.631 7.538 1.00 86.88 182 ASP A C 1
ATOM 1426 O O . ASP A 1 182 ? -1.442 -11.700 6.969 1.00 86.88 182 ASP A O 1
ATOM 1430 N N . ASP A 1 183 ? 0.268 -10.468 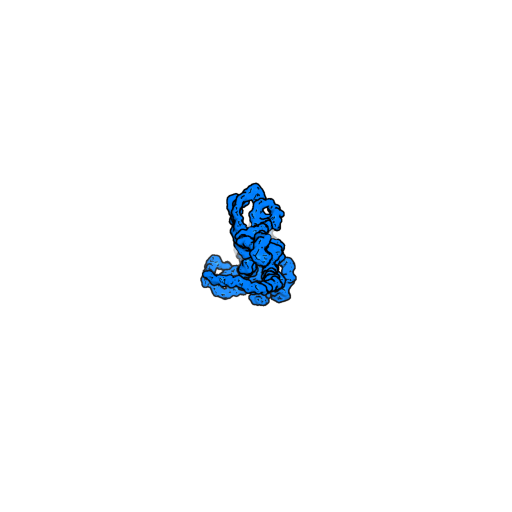7.722 1.00 83.06 183 ASP A N 1
ATOM 1431 C CA . ASP A 1 183 ? -0.259 -9.143 7.398 1.00 83.06 183 ASP A CA 1
ATOM 1432 C C . ASP A 1 183 ? -0.464 -8.910 5.888 1.00 83.06 183 ASP A C 1
ATOM 1434 O O . ASP A 1 183 ? -1.089 -7.927 5.497 1.00 83.06 183 ASP A O 1
ATOM 1438 N N . LEU A 1 184 ? 0.083 -9.779 5.024 1.00 87.38 184 LEU A N 1
ATOM 1439 C CA . LEU A 1 184 ? -0.029 -9.679 3.561 1.00 87.38 184 LEU A CA 1
ATOM 1440 C C . LEU A 1 184 ? -1.003 -10.698 2.958 1.00 87.38 184 LEU A C 1
ATOM 1442 O O . LEU A 1 184 ? -1.030 -10.875 1.737 1.00 87.38 184 LEU A O 1
ATOM 1446 N N . ILE A 1 185 ? -1.818 -11.368 3.778 1.00 86.12 185 ILE A N 1
ATOM 1447 C CA . ILE A 1 185 ? -2.906 -12.210 3.269 1.00 86.12 185 ILE A CA 1
ATOM 1448 C C . ILE A 1 185 ? -3.803 -11.377 2.339 1.00 86.12 185 ILE A C 1
ATOM 1450 O O . ILE A 1 185 ? -4.219 -10.265 2.655 1.00 86.12 185 ILE A O 1
ATOM 1454 N N . GLY A 1 186 ? -4.094 -11.927 1.158 1.00 87.81 186 GLY A N 1
ATOM 1455 C CA . GLY A 1 186 ? -4.850 -11.236 0.112 1.00 87.81 186 GLY A CA 1
ATOM 1456 C C . GLY A 1 186 ? -3.996 -10.424 -0.864 1.00 87.81 186 GLY A C 1
ATOM 1457 O O . GLY A 1 186 ? -4.569 -9.741 -1.711 1.00 87.81 186 GLY A O 1
ATOM 1458 N N . TYR A 1 187 ? -2.667 -10.510 -0.779 1.00 92.88 187 TYR A N 1
ATOM 1459 C CA . TYR A 1 187 ? -1.732 -10.022 -1.793 1.00 92.88 187 TYR A CA 1
ATOM 1460 C C . TYR A 1 187 ? -0.940 -11.178 -2.409 1.00 92.88 187 TYR A C 1
ATOM 1462 O O . TYR A 1 187 ? -0.725 -12.217 -1.780 1.00 92.88 187 TYR A O 1
ATOM 1470 N N . ALA A 1 188 ? -0.455 -10.984 -3.630 1.00 96.19 188 ALA A N 1
ATOM 1471 C CA . ALA A 1 188 ? 0.478 -11.891 -4.285 1.00 96.19 188 ALA A CA 1
ATOM 1472 C C . ALA A 1 188 ? 1.603 -11.123 -4.979 1.00 96.19 188 ALA A C 1
ATOM 1474 O O . ALA A 1 188 ? 1.391 -10.031 -5.496 1.00 96.19 188 ALA A O 1
ATOM 1475 N N . ILE A 1 189 ? 2.802 -11.701 -5.021 1.00 96.69 189 ILE A N 1
ATOM 1476 C CA . ILE A 1 189 ? 3.910 -11.160 -5.815 1.00 96.69 189 ILE A CA 1
ATOM 1477 C C . ILE A 1 189 ? 3.543 -11.235 -7.303 1.00 96.69 189 ILE A C 1
ATOM 1479 O O . ILE A 1 189 ? 3.061 -12.267 -7.775 1.00 96.69 189 ILE A O 1
ATOM 1483 N N . CYS A 1 190 ? 3.834 -10.169 -8.050 1.00 96.69 190 CYS A N 1
ATOM 1484 C CA . CYS A 1 190 ? 3.722 -10.120 -9.508 1.00 96.69 190 CYS A CA 1
ATOM 1485 C C . CYS A 1 190 ? 4.828 -10.952 -10.181 1.00 96.69 190 CYS A C 1
ATOM 1487 O O . CYS A 1 190 ? 5.838 -10.419 -10.644 1.00 96.69 190 CYS A O 1
ATOM 1489 N N . ASN A 1 191 ? 4.661 -12.277 -10.171 1.00 96.12 191 ASN A N 1
ATOM 1490 C CA . ASN A 1 191 ? 5.615 -13.269 -10.676 1.00 96.12 191 ASN A CA 1
ATOM 1491 C C . ASN A 1 191 ? 5.012 -14.215 -11.735 1.00 96.12 191 ASN A C 1
ATOM 1493 O O . ASN A 1 191 ? 5.594 -15.271 -11.996 1.00 96.12 191 ASN A O 1
ATOM 1497 N N . GLY A 1 192 ? 3.838 -13.886 -12.286 1.00 95.31 192 GLY A N 1
ATOM 1498 C CA . GLY A 1 192 ? 3.139 -14.729 -13.262 1.00 95.31 192 GLY A CA 1
ATOM 1499 C C . GLY A 1 192 ? 2.317 -15.874 -12.656 1.00 95.31 192 GLY A C 1
ATOM 1500 O O . GLY A 1 192 ? 1.860 -16.753 -13.387 1.00 95.31 192 GLY A O 1
ATOM 1501 N N . ARG A 1 193 ? 2.158 -15.936 -11.326 1.00 95.44 193 ARG A N 1
ATOM 1502 C CA . ARG A 1 193 ? 1.384 -16.977 -10.621 1.00 95.44 193 ARG A CA 1
ATOM 1503 C C . ARG A 1 193 ? 0.182 -16.371 -9.910 1.00 95.44 193 ARG A C 1
ATOM 1505 O O . ARG A 1 193 ? 0.146 -15.183 -9.632 1.00 95.44 193 ARG A O 1
ATOM 1512 N N . ASN A 1 194 ? -0.801 -17.204 -9.562 1.00 93.62 194 ASN A N 1
ATOM 1513 C CA . ASN A 1 194 ? -2.014 -16.771 -8.851 1.00 93.62 194 ASN A CA 1
ATOM 1514 C C . ASN A 1 194 ? -2.788 -15.659 -9.593 1.00 93.62 194 ASN A C 1
ATOM 1516 O O . ASN A 1 194 ? -3.414 -14.815 -8.963 1.00 93.62 194 ASN A O 1
ATOM 1520 N N . GLY A 1 195 ? -2.706 -15.640 -10.929 1.00 91.38 195 GLY A N 1
ATOM 1521 C CA . GLY A 1 195 ? -3.344 -14.623 -11.769 1.00 91.38 195 GLY A CA 1
ATOM 1522 C C . GLY A 1 195 ? -2.619 -13.275 -11.825 1.00 91.38 195 GLY A C 1
ATOM 1523 O O . GLY A 1 195 ? -3.148 -12.356 -12.439 1.00 91.38 195 GLY A O 1
ATOM 1524 N N . THR A 1 196 ? -1.434 -13.133 -11.218 1.00 95.56 196 THR A N 1
ATOM 1525 C CA . THR A 1 196 ? -0.643 -11.895 -11.304 1.00 95.56 196 THR A CA 1
ATOM 1526 C C . THR A 1 196 ? 0.150 -11.814 -12.614 1.00 95.56 196 THR A C 1
ATOM 1528 O O . THR A 1 196 ? 0.582 -12.853 -13.123 1.00 95.56 196 THR A O 1
ATOM 1531 N N . PRO A 1 197 ? 0.405 -10.609 -13.162 1.00 94.50 197 PRO A N 1
ATOM 1532 C CA . PRO A 1 197 ? 1.393 -10.436 -14.227 1.00 94.50 197 PRO A CA 1
ATOM 1533 C C . PRO A 1 197 ? 2.812 -10.692 -13.698 1.00 94.50 197 PRO A C 1
ATOM 1535 O O . PRO A 1 197 ? 3.070 -10.582 -12.499 1.00 94.50 197 PRO A O 1
ATOM 1538 N N . ASP A 1 198 ? 3.758 -11.027 -14.578 1.00 95.44 198 ASP A N 1
ATOM 1539 C CA . ASP A 1 198 ? 5.174 -11.142 -14.208 1.00 95.44 198 ASP A CA 1
ATOM 1540 C C . ASP A 1 198 ? 5.892 -9.805 -14.422 1.00 95.44 198 ASP A C 1
ATOM 1542 O O . ASP A 1 198 ? 6.198 -9.425 -15.549 1.00 95.44 198 ASP A O 1
ATOM 1546 N N . LEU A 1 199 ? 6.155 -9.084 -13.330 1.00 94.94 199 LEU A N 1
ATOM 1547 C CA . LEU A 1 199 ? 6.798 -7.764 -13.361 1.00 94.94 199 LEU A CA 1
ATOM 1548 C C . LEU A 1 199 ? 8.265 -7.806 -12.910 1.00 94.94 199 LEU A C 1
ATOM 1550 O O . LEU A 1 199 ? 8.884 -6.770 -12.654 1.00 94.94 199 LEU A O 1
ATOM 1554 N N . ARG A 1 200 ? 8.852 -8.999 -12.778 1.00 94.00 200 ARG A N 1
ATOM 1555 C CA . ARG A 1 200 ? 10.238 -9.146 -12.319 1.00 94.00 200 ARG A CA 1
ATOM 1556 C C . ARG A 1 200 ? 11.205 -8.623 -13.380 1.00 94.00 200 ARG A C 1
ATOM 1558 O O . ARG A 1 200 ? 11.227 -9.109 -14.503 1.00 94.00 200 ARG A O 1
ATOM 1565 N N . GLY A 1 201 ? 12.040 -7.655 -13.000 1.00 92.06 201 GLY A N 1
ATOM 1566 C CA . GLY A 1 201 ? 13.012 -7.037 -13.910 1.00 92.06 201 GLY A CA 1
ATOM 1567 C C . GLY A 1 201 ? 12.398 -6.083 -14.940 1.00 92.06 201 GLY A C 1
ATOM 1568 O O . GLY A 1 201 ? 13.121 -5.619 -15.818 1.00 92.06 201 GLY A O 1
ATOM 1569 N N . MET A 1 202 ? 11.103 -5.779 -14.820 1.00 91.94 202 MET A N 1
ATOM 1570 C CA . MET A 1 202 ? 10.379 -4.897 -15.731 1.00 91.94 202 MET A CA 1
ATOM 1571 C C . MET A 1 202 ? 10.348 -3.457 -15.211 1.00 91.94 202 MET A C 1
ATOM 1573 O O . MET A 1 202 ? 10.327 -3.211 -14.001 1.00 91.94 202 MET A O 1
ATOM 1577 N N . MET A 1 203 ? 10.301 -2.503 -16.139 1.00 90.12 203 MET A N 1
ATOM 1578 C CA . MET A 1 203 ? 9.956 -1.110 -15.864 1.00 90.12 203 MET A CA 1
ATOM 1579 C C . MET A 1 203 ? 8.513 -0.877 -16.307 1.00 90.12 203 MET A C 1
ATOM 1581 O O . MET A 1 203 ? 8.138 -1.263 -17.410 1.00 90.12 203 MET A O 1
ATOM 1585 N N . ILE A 1 204 ? 7.704 -0.270 -15.440 1.00 89.94 204 ILE A N 1
ATOM 1586 C CA . ILE A 1 204 ? 6.289 -0.033 -15.729 1.00 89.94 204 ILE A CA 1
ATOM 1587 C C . ILE A 1 204 ? 6.155 1.212 -16.601 1.00 89.94 204 ILE A C 1
ATOM 1589 O O . ILE A 1 204 ? 6.705 2.266 -16.275 1.00 89.94 204 ILE A O 1
ATOM 1593 N N . VAL A 1 205 ? 5.402 1.077 -17.687 1.00 86.19 205 VAL A N 1
ATOM 1594 C CA . VAL A 1 205 ? 5.017 2.163 -18.591 1.00 86.19 205 VAL A CA 1
ATOM 1595 C C . VAL A 1 205 ? 3.499 2.304 -18.509 1.00 86.19 205 VAL A C 1
ATOM 1597 O O . VAL A 1 205 ? 2.790 1.305 -18.394 1.00 86.19 205 VAL A O 1
ATOM 1600 N N . GLY A 1 206 ? 3.002 3.542 -18.493 1.00 84.12 206 GLY A N 1
ATOM 1601 C CA . GLY A 1 206 ? 1.561 3.793 -18.512 1.00 84.12 206 GLY A CA 1
ATOM 1602 C C . GLY A 1 206 ? 0.931 3.233 -19.787 1.00 84.12 206 GLY A C 1
ATOM 1603 O O . GLY A 1 206 ? 1.540 3.308 -20.854 1.00 84.12 206 GLY A O 1
ATOM 1604 N N . ALA A 1 207 ? -0.271 2.670 -19.669 1.00 80.50 207 ALA A N 1
ATOM 1605 C CA . ALA A 1 207 ? -1.019 2.198 -20.829 1.00 80.50 207 ALA A CA 1
ATOM 1606 C C . ALA A 1 207 ? -1.286 3.354 -21.807 1.00 80.50 207 ALA A C 1
ATOM 1608 O O . ALA A 1 207 ? -1.478 4.499 -21.395 1.00 80.50 207 ALA A O 1
ATOM 1609 N N . THR A 1 208 ? -1.292 3.041 -23.099 1.00 79.06 208 THR A N 1
ATOM 1610 C CA . THR A 1 208 ? -1.582 3.975 -24.187 1.00 79.06 208 THR A CA 1
ATOM 1611 C C . THR A 1 208 ? -2.305 3.230 -25.307 1.00 79.06 208 THR A C 1
ATOM 1613 O O . THR A 1 208 ? -2.142 2.027 -25.473 1.00 79.06 208 THR A O 1
ATOM 1616 N N . ASP A 1 209 ? -3.104 3.977 -26.054 1.00 76.12 209 ASP A N 1
ATOM 1617 C CA . ASP A 1 209 ? -3.744 3.648 -27.331 1.00 76.12 209 ASP A CA 1
ATOM 1618 C C . ASP A 1 209 ? -2.781 3.611 -28.541 1.00 76.12 209 ASP A C 1
ATOM 1620 O O . ASP A 1 209 ? -3.197 3.315 -29.659 1.00 76.12 209 ASP A O 1
ATOM 1624 N N . GLY A 1 210 ? -1.501 3.947 -28.350 1.00 73.31 210 GLY A N 1
ATOM 1625 C CA . GLY A 1 210 ? -0.464 3.933 -29.383 1.00 73.31 210 GLY A CA 1
ATOM 1626 C C . GLY A 1 210 ? 0.708 3.016 -29.032 1.00 73.31 210 GLY A C 1
ATOM 1627 O O . GLY A 1 210 ? 0.649 2.223 -28.101 1.00 73.31 210 GLY A O 1
ATOM 1628 N N . ASN A 1 211 ? 1.825 3.140 -29.757 1.00 74.44 211 ASN A N 1
ATOM 1629 C CA . ASN A 1 211 ? 3.020 2.340 -29.474 1.00 74.44 211 ASN A CA 1
ATOM 1630 C C . ASN A 1 211 ? 3.662 2.761 -28.129 1.00 74.44 211 ASN A C 1
ATOM 1632 O O . ASN A 1 211 ? 4.237 3.857 -28.053 1.00 74.44 211 ASN A O 1
ATOM 1636 N N . PRO A 1 212 ? 3.669 1.897 -27.093 1.00 73.38 212 PRO A N 1
ATOM 1637 C CA . PRO A 1 212 ? 4.199 2.248 -25.776 1.00 73.38 212 PRO A CA 1
ATOM 1638 C C . PRO A 1 212 ? 5.704 2.557 -25.790 1.00 73.38 212 PRO A C 1
ATOM 1640 O O . PRO A 1 212 ? 6.183 3.305 -24.939 1.00 73.38 212 PRO A O 1
ATOM 1643 N N . ALA A 1 213 ? 6.460 2.053 -26.773 1.00 75.25 213 ALA A N 1
ATOM 1644 C CA . ALA A 1 213 ? 7.897 2.302 -26.888 1.00 75.25 213 ALA A CA 1
ATOM 1645 C C . ALA A 1 213 ? 8.246 3.736 -27.329 1.00 75.25 213 ALA A C 1
ATOM 1647 O O . ALA A 1 213 ? 9.379 4.174 -27.134 1.00 75.25 213 ALA A O 1
ATOM 1648 N N . GLN A 1 214 ? 7.304 4.462 -27.940 1.00 74.62 214 GLN A N 1
ATOM 1649 C CA . GLN A 1 214 ? 7.520 5.827 -28.442 1.00 74.62 214 GLN A CA 1
ATOM 1650 C C . GLN A 1 214 ? 6.904 6.900 -27.532 1.00 74.62 214 GLN A C 1
ATOM 1652 O O . GLN A 1 214 ? 7.245 8.077 -27.658 1.00 74.62 214 GLN A O 1
ATOM 1657 N N . GLY A 1 215 ? 6.043 6.491 -26.594 1.00 74.31 215 GLY A N 1
ATOM 1658 C CA . GLY A 1 215 ? 5.202 7.387 -25.808 1.00 74.31 215 GLY A CA 1
ATOM 1659 C C . GLY A 1 215 ? 4.096 8.029 -26.654 1.00 74.31 215 GLY A C 1
ATOM 1660 O O . GLY A 1 215 ? 4.246 8.233 -27.857 1.00 74.31 215 GLY A O 1
ATOM 1661 N N . ASN A 1 216 ? 2.974 8.372 -26.021 1.00 76.38 216 ASN A N 1
ATOM 1662 C CA . ASN A 1 216 ? 1.882 9.083 -26.684 1.00 76.38 216 ASN A CA 1
ATOM 1663 C C . ASN A 1 216 ? 1.330 10.200 -25.780 1.00 76.38 216 ASN A C 1
ATOM 1665 O O . ASN A 1 216 ? 0.439 9.954 -24.969 1.00 76.38 216 ASN A O 1
ATOM 1669 N N . PRO A 1 217 ? 1.844 11.440 -25.882 1.00 77.88 217 PRO A N 1
A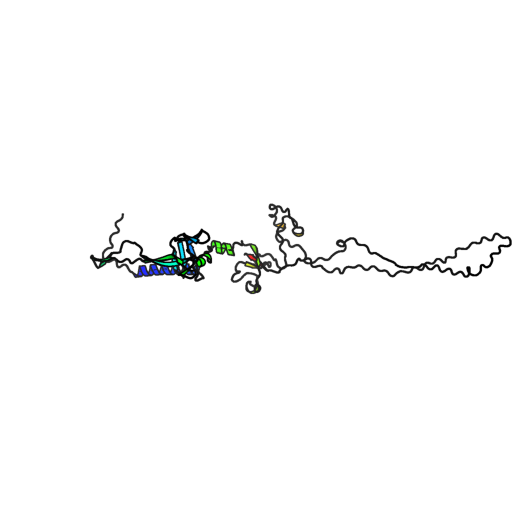TOM 1670 C CA . PRO A 1 217 ? 1.339 12.552 -25.078 1.00 77.88 217 PRO A CA 1
ATOM 1671 C C . PRO A 1 217 ? -0.071 13.012 -25.489 1.00 77.88 217 PRO A C 1
ATOM 1673 O O . PRO A 1 217 ? -0.679 13.781 -24.753 1.00 77.88 217 PRO A O 1
ATOM 1676 N N . ASN A 1 218 ? -0.580 12.561 -26.642 1.00 77.31 218 ASN A N 1
ATOM 1677 C CA . ASN A 1 218 ? -1.911 12.890 -27.157 1.00 77.31 218 ASN A CA 1
ATOM 1678 C C . ASN A 1 218 ? -2.848 11.670 -27.132 1.00 77.31 218 ASN A C 1
ATOM 1680 O O . ASN A 1 218 ? -3.757 11.600 -27.957 1.00 77.31 218 ASN A O 1
ATOM 1684 N N . ALA A 1 219 ? -2.590 10.706 -26.239 1.00 72.94 219 ALA A N 1
ATOM 1685 C CA . ALA A 1 219 ? -3.424 9.521 -26.084 1.00 72.94 219 ALA A CA 1
ATOM 1686 C C . ALA A 1 219 ? -4.893 9.912 -25.887 1.00 72.94 219 ALA A C 1
ATOM 1688 O O . ALA A 1 219 ? -5.218 10.820 -25.118 1.00 72.94 219 ALA A O 1
ATOM 1689 N N . ASN A 1 220 ? -5.770 9.243 -26.619 1.00 72.69 220 ASN A N 1
ATOM 1690 C CA . ASN A 1 220 ? -7.201 9.423 -26.545 1.00 72.69 220 ASN A CA 1
ATOM 1691 C C . ASN A 1 220 ? -7.767 8.472 -25.487 1.00 72.69 220 ASN A C 1
ATOM 1693 O O . ASN A 1 220 ? -7.785 7.255 -25.667 1.00 72.69 220 ASN A O 1
ATOM 1697 N N . ASP A 1 221 ? -8.291 9.031 -24.396 1.00 67.75 221 ASP A N 1
ATOM 1698 C CA . ASP A 1 221 ? -8.871 8.257 -23.290 1.00 67.75 221 ASP A CA 1
ATOM 1699 C C . ASP A 1 221 ? -9.989 7.297 -23.743 1.00 67.75 221 ASP A C 1
ATOM 1701 O O . ASP A 1 221 ? -10.230 6.284 -23.091 1.00 67.75 221 ASP A O 1
ATOM 1705 N N . SER A 1 222 ? -10.661 7.581 -24.869 1.00 68.38 222 SER A N 1
ATOM 1706 C CA . SER A 1 222 ? -11.701 6.704 -25.431 1.00 68.38 222 SER A CA 1
ATOM 1707 C C . SER A 1 222 ? -11.167 5.491 -26.206 1.00 68.38 222 SER A C 1
ATOM 1709 O O . SER A 1 222 ? -11.934 4.573 -26.487 1.00 68.38 222 SER A O 1
ATOM 1711 N N . GLU A 1 223 ? -9.869 5.458 -26.523 1.00 62.84 223 GLU A N 1
ATOM 1712 C CA . GLU A 1 223 ? -9.187 4.366 -27.242 1.00 62.84 223 GLU A CA 1
ATOM 1713 C C . GLU A 1 223 ? -8.296 3.514 -26.315 1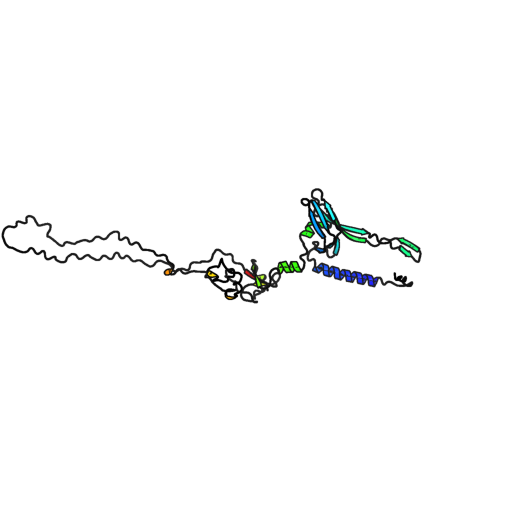.00 62.84 223 GLU A C 1
ATOM 1715 O O . GLU A 1 223 ? -7.846 2.430 -26.702 1.00 62.84 223 GLU A O 1
ATOM 1720 N N . LEU A 1 224 ? -8.142 3.931 -25.049 1.00 64.75 224 LEU A N 1
ATOM 1721 C CA . LEU A 1 224 ? -7.511 3.150 -23.973 1.00 64.75 224 LEU A CA 1
ATOM 1722 C C . LEU A 1 224 ? -8.269 1.846 -23.642 1.00 64.75 224 LEU A C 1
ATOM 1724 O O . LEU A 1 224 ? -7.765 0.996 -22.911 1.00 64.75 224 LEU A O 1
ATOM 1728 N N . ASP A 1 225 ? -9.486 1.707 -24.174 1.00 54.19 225 ASP A N 1
ATOM 1729 C CA . ASP A 1 225 ? -10.369 0.544 -24.041 1.00 54.19 225 ASP A CA 1
ATOM 1730 C C . ASP A 1 225 ? -9.916 -0.646 -24.913 1.00 54.19 225 ASP A C 1
ATOM 1732 O O . ASP A 1 225 ? -10.380 -1.779 -24.742 1.00 54.19 225 ASP A O 1
ATOM 1736 N N . SER A 1 226 ? -8.984 -0.423 -25.848 1.00 55.84 226 SER A N 1
ATOM 1737 C CA . SER A 1 226 ? -8.376 -1.511 -26.606 1.00 55.84 226 SER A CA 1
ATOM 1738 C C . SER A 1 226 ? -7.312 -2.211 -25.750 1.00 55.84 226 SER A C 1
ATOM 1740 O O . SER A 1 226 ? -6.194 -1.747 -25.548 1.00 55.84 226 SER A O 1
ATOM 1742 N N . VAL A 1 227 ? -7.667 -3.392 -25.241 1.00 56.41 227 VAL A N 1
ATOM 1743 C CA . VAL A 1 227 ? -6.804 -4.316 -24.472 1.00 56.41 227 VAL A CA 1
ATOM 1744 C C . VAL A 1 227 ? -5.522 -4.719 -25.235 1.00 56.41 227 VAL A C 1
ATOM 1746 O O . VAL A 1 227 ? -4.667 -5.406 -24.683 1.00 56.41 227 VAL A O 1
ATOM 1749 N N . GLU A 1 228 ? -5.362 -4.297 -26.493 1.00 59.12 228 GLU A N 1
ATOM 1750 C CA . GLU A 1 228 ? -4.305 -4.725 -27.415 1.00 59.12 228 GLU A CA 1
ATOM 1751 C C . GLU A 1 228 ? -2.885 -4.442 -26.902 1.00 59.12 228 GLU A C 1
ATOM 1753 O O . GLU A 1 228 ? -1.984 -5.229 -27.186 1.00 59.12 228 GLU A O 1
ATOM 1758 N N . HIS A 1 229 ? -2.697 -3.405 -26.077 1.00 67.25 229 HIS A N 1
ATOM 1759 C CA . HIS A 1 229 ? -1.388 -3.040 -25.515 1.00 67.25 229 HIS A CA 1
ATOM 1760 C C . HIS A 1 229 ? -1.253 -3.303 -24.004 1.00 67.25 229 HIS A C 1
ATOM 1762 O O . HIS A 1 229 ? -0.191 -3.076 -23.414 1.00 67.25 229 HIS A O 1
ATOM 1768 N N . LEU A 1 230 ? -2.298 -3.813 -23.339 1.00 74.69 230 LEU A N 1
ATOM 1769 C CA . LEU A 1 230 ? -2.223 -4.139 -21.915 1.00 74.69 230 LEU A CA 1
ATOM 1770 C C . LEU A 1 230 ? -1.402 -5.426 -21.717 1.00 74.69 230 LEU A C 1
ATOM 1772 O O . LEU A 1 230 ? -1.759 -6.486 -22.224 1.00 74.69 230 LEU A O 1
ATOM 1776 N N . ASN A 1 231 ? -0.330 -5.344 -20.921 1.00 78.62 231 ASN A N 1
ATOM 1777 C CA . ASN A 1 231 ? 0.694 -6.389 -20.727 1.00 78.62 231 ASN A CA 1
ATOM 1778 C C . ASN A 1 231 ? 1.656 -6.608 -21.907 1.00 78.62 231 ASN A C 1
ATOM 1780 O O . ASN A 1 231 ? 2.376 -7.610 -21.918 1.00 78.62 231 ASN A O 1
ATOM 1784 N N . GLU A 1 232 ? 1.716 -5.693 -22.877 1.00 84.38 232 GLU A N 1
ATOM 1785 C CA . GLU A 1 232 ? 2.766 -5.746 -23.892 1.00 84.38 232 GLU A CA 1
ATOM 1786 C C . GLU A 1 232 ? 4.150 -5.567 -23.240 1.00 84.38 232 GLU A C 1
ATOM 1788 O O . GLU A 1 232 ? 4.374 -4.659 -22.437 1.00 84.38 232 GLU A O 1
ATOM 1793 N N . ILE A 1 233 ? 5.090 -6.452 -23.582 1.00 85.81 233 ILE A N 1
ATOM 1794 C CA . ILE A 1 233 ? 6.478 -6.379 -23.119 1.00 85.81 233 ILE A CA 1
ATOM 1795 C C . ILE A 1 233 ? 7.312 -5.780 -24.245 1.00 85.81 233 ILE A C 1
ATOM 1797 O O . ILE A 1 233 ? 7.442 -6.373 -25.315 1.00 85.81 233 ILE A O 1
ATOM 1801 N N . THR A 1 234 ? 7.913 -4.622 -23.984 1.00 87.62 234 THR A N 1
ATOM 1802 C CA . THR A 1 234 ? 8.770 -3.915 -24.938 1.00 87.62 234 THR A CA 1
ATOM 1803 C C . THR A 1 234 ? 10.025 -3.358 -24.264 1.00 87.62 234 THR A C 1
ATOM 1805 O O . THR A 1 234 ? 10.136 -3.327 -23.037 1.00 87.62 234 THR A O 1
ATOM 1808 N N . GLY A 1 235 ? 10.974 -2.903 -25.081 1.00 87.38 235 GLY A N 1
ATOM 1809 C CA . GLY A 1 235 ? 12.252 -2.346 -24.645 1.00 87.38 235 GLY A CA 1
ATOM 1810 C C . GLY A 1 235 ? 13.371 -3.381 -24.502 1.00 87.38 235 GLY A C 1
ATOM 1811 O O . GLY A 1 235 ? 13.154 -4.589 -24.496 1.00 87.38 235 GLY A O 1
ATOM 1812 N N . ASN A 1 236 ? 14.601 -2.878 -24.396 1.00 91.06 236 ASN A N 1
ATOM 1813 C CA . ASN A 1 236 ? 15.807 -3.676 -24.190 1.00 91.06 236 ASN A CA 1
ATOM 1814 C C . ASN A 1 236 ? 16.601 -3.113 -23.007 1.00 91.06 236 ASN A C 1
ATOM 1816 O O . ASN A 1 236 ? 16.551 -1.920 -22.723 1.00 91.06 236 ASN A O 1
ATOM 1820 N N . SER A 1 237 ? 17.366 -3.964 -22.322 1.00 92.38 237 SER A N 1
ATOM 1821 C CA . SER A 1 237 ? 18.306 -3.501 -21.285 1.00 92.38 237 SER A CA 1
ATOM 1822 C C . SER A 1 237 ? 19.636 -3.021 -21.865 1.00 92.38 237 SER A C 1
ATOM 1824 O O . SER A 1 237 ? 20.383 -2.309 -21.199 1.00 92.38 237 SER A O 1
ATOM 1826 N N . LYS A 1 238 ? 19.932 -3.418 -23.104 1.00 94.62 238 LYS A N 1
ATOM 1827 C CA . LYS A 1 238 ? 21.187 -3.162 -23.798 1.00 94.62 238 LYS A CA 1
ATOM 1828 C C . LYS A 1 238 ? 20.933 -2.815 -25.257 1.00 94.62 238 LYS A C 1
ATOM 1830 O O . LYS A 1 238 ? 19.967 -3.308 -25.841 1.00 94.62 238 LYS A O 1
ATOM 1835 N N . ILE A 1 239 ? 21.812 -2.011 -25.842 1.00 94.31 239 ILE A N 1
ATOM 1836 C CA . ILE A 1 239 ? 21.842 -1.757 -27.282 1.00 94.31 239 ILE A CA 1
ATOM 1837 C C . ILE A 1 239 ? 23.237 -2.026 -27.836 1.00 94.31 239 ILE A C 1
ATOM 1839 O O . ILE A 1 239 ? 24.239 -1.645 -27.230 1.00 94.31 239 ILE A O 1
ATOM 1843 N N . ASN A 1 240 ? 23.275 -2.657 -29.004 1.00 93.06 240 ASN A N 1
ATOM 1844 C CA . ASN A 1 240 ? 24.470 -2.782 -29.819 1.00 93.06 240 ASN A CA 1
ATOM 1845 C C . ASN A 1 240 ? 24.403 -1.739 -30.936 1.00 93.06 240 ASN A C 1
ATOM 1847 O O . ASN A 1 240 ? 23.414 -1.709 -31.673 1.00 93.06 240 ASN A O 1
ATOM 1851 N N . LEU A 1 241 ? 25.409 -0.867 -31.037 1.00 91.19 241 LEU A N 1
ATOM 1852 C CA . LEU A 1 241 ? 25.437 0.131 -32.103 1.00 91.19 241 LEU A CA 1
ATOM 1853 C C . LEU A 1 241 ? 25.837 -0.528 -33.422 1.00 91.19 241 LEU A C 1
ATOM 1855 O O . LEU A 1 241 ? 26.950 -1.030 -33.559 1.00 91.19 241 LEU A O 1
ATOM 1859 N N . VAL A 1 242 ? 24.937 -0.490 -34.401 1.00 88.44 242 VAL A N 1
ATOM 1860 C CA . VAL A 1 242 ? 25.219 -0.958 -35.763 1.00 88.44 242 VAL A CA 1
ATOM 1861 C C . VAL A 1 242 ? 25.768 0.176 -36.626 1.00 88.44 242 VAL A C 1
ATOM 1863 O O . VAL A 1 242 ? 25.538 1.349 -36.341 1.00 88.44 242 VAL A O 1
ATOM 1866 N N . GLU A 1 243 ? 26.449 -0.163 -37.723 1.00 87.56 243 GLU A N 1
ATOM 1867 C CA . GLU A 1 243 ? 27.076 0.808 -38.636 1.00 87.56 243 GLU A CA 1
ATOM 1868 C C . GLU A 1 243 ? 26.115 1.930 -39.071 1.00 87.56 243 GLU A C 1
ATOM 1870 O O . GLU A 1 243 ? 26.478 3.102 -39.052 1.00 87.56 243 GLU A O 1
ATOM 1875 N N . GLY A 1 244 ? 24.851 1.598 -39.356 1.00 88.50 244 GLY A N 1
ATOM 1876 C CA . GLY A 1 244 ? 23.830 2.578 -39.744 1.00 88.50 244 GLY A CA 1
ATOM 1877 C C . GLY A 1 244 ? 23.413 3.574 -38.650 1.00 88.50 244 GLY A C 1
ATOM 1878 O O . GLY A 1 244 ? 22.708 4.533 -38.949 1.00 88.50 244 GLY A O 1
ATOM 1879 N N . GLN A 1 245 ? 23.815 3.362 -37.395 1.00 90.56 245 GLN A N 1
ATOM 1880 C CA . GLN A 1 245 ? 23.574 4.276 -36.271 1.00 90.56 245 GLN A CA 1
ATOM 1881 C C . GLN A 1 245 ? 24.770 5.201 -36.000 1.00 90.56 245 GLN A C 1
ATOM 1883 O O . GLN A 1 245 ? 24.670 6.100 -35.162 1.00 90.56 245 GLN A O 1
ATOM 1888 N N . LEU A 1 246 ? 25.897 4.999 -36.690 1.00 88.38 246 LEU A 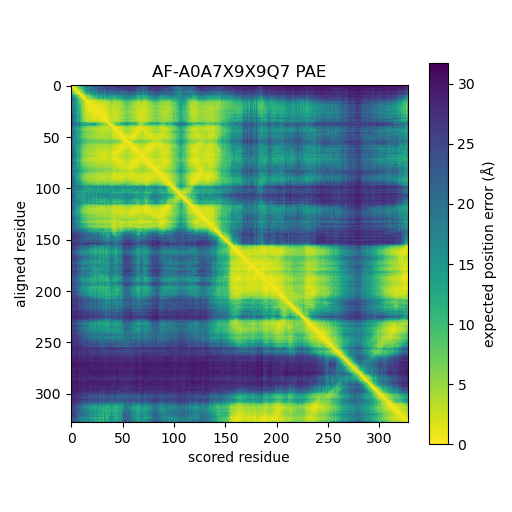N 1
ATOM 1889 C CA . LEU A 1 246 ? 27.067 5.859 -36.569 1.00 88.38 246 LEU A CA 1
ATOM 1890 C C . LEU A 1 246 ? 26.896 7.108 -37.451 1.00 88.38 246 LEU A C 1
ATOM 1892 O O . LEU A 1 246 ? 26.503 6.994 -38.614 1.00 88.38 246 LEU A O 1
ATOM 1896 N N . PRO A 1 247 ? 27.206 8.316 -36.945 1.00 91.19 247 PRO A N 1
ATOM 1897 C CA . PRO A 1 247 ? 27.226 9.512 -37.775 1.00 91.19 247 PRO A CA 1
ATOM 1898 C C . PRO A 1 247 ? 28.220 9.387 -38.935 1.00 91.19 247 PRO A C 1
ATOM 1900 O O . PRO A 1 247 ? 29.277 8.758 -38.808 1.00 91.19 247 PRO A O 1
ATOM 1903 N N . SER A 1 248 ? 27.915 10.066 -40.045 1.00 92.00 248 SER A N 1
ATOM 1904 C CA . SER A 1 248 ? 28.879 10.245 -41.131 1.00 92.00 248 SER A CA 1
ATOM 1905 C C . SER A 1 248 ? 30.159 10.866 -40.574 1.00 92.00 248 SER A C 1
ATOM 1907 O O . SER A 1 248 ? 30.127 11.944 -39.980 1.00 92.00 248 SER A O 1
ATOM 1909 N N . HIS A 1 249 ? 31.286 10.201 -40.796 1.00 86.75 249 HIS A N 1
ATOM 1910 C CA . HIS A 1 249 ? 32.606 10.655 -40.379 1.00 86.75 249 HIS A CA 1
ATOM 1911 C C . HIS A 1 249 ? 33.610 10.458 -41.518 1.00 86.75 249 HIS A C 1
ATOM 1913 O O . HIS A 1 249 ? 33.343 9.758 -42.492 1.00 86.75 249 HIS A O 1
ATOM 1919 N N . SER A 1 250 ? 34.763 11.113 -41.416 1.00 85.44 250 SER A N 1
ATOM 1920 C CA . SER A 1 250 ? 35.827 11.039 -42.418 1.00 85.44 250 SER A CA 1
ATOM 1921 C C . SER A 1 250 ? 37.166 10.782 -41.748 1.00 85.44 250 SER A C 1
ATOM 1923 O O . SER A 1 250 ? 37.464 11.386 -40.716 1.00 85.44 250 SER A O 1
ATOM 1925 N N . HIS A 1 251 ? 38.002 9.960 -42.372 1.00 83.12 251 HIS A N 1
ATOM 1926 C CA . HIS A 1 251 ? 39.384 9.777 -41.950 1.00 83.12 251 HIS A CA 1
ATOM 1927 C C . HIS A 1 251 ? 40.280 10.781 -42.675 1.00 83.12 251 HIS A C 1
ATOM 1929 O O . HIS A 1 251 ? 40.316 10.822 -43.904 1.00 83.12 251 HIS A O 1
ATOM 1935 N N . GLY A 1 252 ? 41.003 11.598 -41.911 1.00 81.75 252 GLY A N 1
ATOM 1936 C CA . GLY A 1 252 ? 42.089 12.406 -42.450 1.00 81.75 252 GLY A CA 1
ATOM 1937 C C . GLY A 1 252 ? 43.340 11.549 -42.587 1.00 81.75 252 GLY A C 1
ATOM 1938 O O . GLY A 1 252 ? 43.775 10.945 -41.609 1.00 81.75 252 GLY A O 1
ATOM 1939 N N . VAL A 1 253 ? 43.924 11.506 -43.783 1.00 81.00 253 VAL A N 1
ATOM 1940 C CA . VAL A 1 253 ? 45.245 10.911 -44.001 1.00 81.00 253 VAL A CA 1
ATOM 1941 C C . VAL A 1 253 ? 46.205 12.039 -44.352 1.00 81.00 253 VAL A C 1
ATOM 1943 O O . VAL A 1 253 ? 46.063 12.675 -45.394 1.00 81.00 253 VAL A O 1
ATOM 1946 N N . THR A 1 254 ? 47.173 12.286 -43.474 1.00 73.56 254 THR A N 1
ATOM 1947 C CA . THR A 1 254 ? 48.299 13.181 -43.751 1.00 73.56 254 THR A CA 1
ATOM 1948 C C . THR A 1 254 ? 49.494 12.312 -44.112 1.00 73.56 254 THR A C 1
ATOM 1950 O O . THR A 1 254 ? 49.961 11.549 -43.271 1.00 73.56 254 THR A O 1
ATOM 1953 N N . ASP A 1 255 ? 49.971 12.420 -45.350 1.00 76.81 255 ASP A N 1
ATOM 1954 C CA . ASP A 1 255 ? 51.234 11.831 -45.806 1.00 76.81 255 ASP A CA 1
ATOM 1955 C C . ASP A 1 255 ? 52.302 12.939 -45.786 1.00 76.81 255 ASP A C 1
ATOM 1957 O O . ASP A 1 255 ? 52.354 13.742 -46.720 1.00 76.81 255 ASP A O 1
ATOM 1961 N N . PRO A 1 256 ? 53.063 13.099 -44.684 1.00 65.25 256 PRO A N 1
ATOM 1962 C CA . PRO A 1 256 ? 53.844 14.311 -44.457 1.00 65.25 256 PRO A CA 1
ATOM 1963 C C . PRO A 1 256 ? 55.066 14.438 -45.365 1.00 65.25 256 PRO A C 1
ATOM 1965 O O . PRO A 1 256 ? 55.605 15.537 -45.460 1.00 65.25 256 PRO A O 1
ATOM 1968 N N . GLU A 1 257 ? 55.517 13.370 -46.029 1.00 62.12 257 GLU A N 1
ATOM 1969 C CA . GLU A 1 257 ? 56.668 13.473 -46.919 1.00 62.12 257 GLU A CA 1
ATOM 1970 C C . GLU A 1 257 ? 56.830 12.229 -47.796 1.00 62.12 257 GLU A C 1
ATOM 1972 O O . GLU A 1 257 ? 57.138 11.141 -47.310 1.00 62.12 257 GLU A O 1
ATOM 1977 N N . HIS A 1 258 ? 56.731 12.406 -49.113 1.00 64.38 258 HIS A N 1
ATOM 1978 C CA . HIS A 1 258 ? 57.427 11.524 -50.040 1.00 64.38 258 HIS A CA 1
ATOM 1979 C C . HIS A 1 258 ? 58.188 12.354 -51.069 1.00 64.38 258 HIS A C 1
ATOM 1981 O O . HIS A 1 258 ? 57.694 13.337 -51.620 1.00 64.38 258 HIS A O 1
ATOM 1987 N N . THR A 1 259 ? 59.433 11.964 -51.317 1.00 62.19 259 THR A N 1
ATOM 1988 C CA . THR A 1 259 ? 60.313 12.600 -52.295 1.00 62.19 259 THR A CA 1
ATOM 1989 C C . THR A 1 259 ? 60.429 11.708 -53.519 1.00 62.19 259 THR A C 1
ATOM 1991 O O . THR A 1 259 ? 60.743 10.523 -53.430 1.00 62.19 259 THR A O 1
ATOM 1994 N N . HIS A 1 260 ? 60.212 12.287 -54.696 1.00 64.31 260 HIS A N 1
ATOM 1995 C CA . HIS A 1 260 ? 60.548 11.625 -55.948 1.00 64.31 260 HIS A CA 1
ATOM 1996 C C . HIS A 1 260 ? 62.010 11.917 -56.279 1.00 64.31 260 HIS A C 1
ATOM 1998 O O . HIS A 1 260 ? 62.365 13.044 -56.618 1.00 64.31 260 HIS A O 1
ATOM 2004 N N . THR A 1 261 ? 62.873 10.909 -56.185 1.00 60.19 261 THR A N 1
ATOM 2005 C CA . THR A 1 261 ? 64.252 11.025 -56.669 1.00 60.19 261 THR A CA 1
ATOM 2006 C C . THR A 1 261 ? 64.278 10.689 -58.156 1.00 60.19 261 THR A C 1
ATOM 2008 O O . THR A 1 261 ? 64.003 9.555 -58.544 1.00 60.19 261 THR A O 1
ATOM 2011 N N . VAL A 1 262 ? 64.610 11.661 -59.006 1.00 58.47 262 VAL A N 1
ATOM 2012 C CA . VAL A 1 262 ? 64.895 11.396 -60.422 1.00 58.47 262 VAL A CA 1
ATOM 2013 C C . VAL A 1 262 ? 66.383 11.077 -60.536 1.00 58.47 262 VAL A C 1
ATOM 2015 O O . VAL A 1 262 ? 67.229 11.968 -60.489 1.00 58.47 262 VAL A O 1
ATOM 2018 N N . GLY A 1 263 ? 66.715 9.790 -60.621 1.00 56.88 263 GLY A N 1
ATOM 2019 C CA . GLY A 1 263 ? 68.085 9.326 -60.826 1.00 56.88 263 GLY A CA 1
ATOM 2020 C C . GLY A 1 263 ? 68.502 9.489 -62.285 1.00 56.88 263 GLY A C 1
ATOM 2021 O O . GLY A 1 263 ? 68.373 8.556 -63.072 1.00 56.88 263 GLY A O 1
ATOM 2022 N N . GLY A 1 264 ? 69.018 10.659 -62.657 1.00 51.38 264 GLY A N 1
ATOM 2023 C CA . GLY A 1 264 ? 69.717 10.822 -63.929 1.00 51.38 264 GLY A CA 1
ATOM 2024 C C . GLY A 1 264 ? 71.041 10.060 -63.893 1.00 51.38 264 GLY A C 1
ATOM 2025 O O . GLY A 1 264 ? 72.028 10.566 -63.369 1.00 51.38 264 GLY A O 1
ATOM 2026 N N . SER A 1 265 ? 71.078 8.847 -64.446 1.00 55.59 265 SER A N 1
ATOM 2027 C CA . SER A 1 265 ? 72.338 8.145 -64.724 1.00 55.59 265 SER A CA 1
ATOM 2028 C C . SER A 1 265 ? 72.962 8.780 -65.962 1.00 55.59 265 SER A C 1
ATOM 2030 O O . SER A 1 265 ? 72.788 8.302 -67.079 1.00 55.59 265 SER A O 1
ATOM 2032 N N . GLY A 1 266 ? 73.602 9.928 -65.774 1.00 47.22 266 GLY A N 1
ATOM 2033 C CA . GLY A 1 266 ? 74.202 10.686 -66.854 1.00 47.22 266 GLY A CA 1
ATOM 2034 C C . GLY A 1 266 ? 75.491 11.335 -66.399 1.00 47.22 266 GLY A C 1
ATOM 2035 O O . GLY A 1 266 ? 75.479 12.449 -65.884 1.00 47.22 266 GLY A O 1
ATOM 2036 N N . ASP A 1 267 ? 76.593 10.665 -66.709 1.00 50.66 267 ASP A N 1
ATOM 2037 C CA . ASP A 1 267 ? 77.960 11.182 -66.871 1.00 50.66 267 ASP A CA 1
ATOM 2038 C C . ASP A 1 267 ? 78.064 12.347 -67.900 1.00 50.66 267 ASP A C 1
ATOM 2040 O O . ASP A 1 267 ? 79.062 12.519 -68.593 1.00 50.66 267 ASP A O 1
ATOM 2044 N N . LEU A 1 268 ? 77.022 13.171 -68.053 1.00 53.16 268 LEU A N 1
ATOM 2045 C CA . LEU A 1 268 ? 76.845 14.129 -69.151 1.00 53.16 268 LEU A CA 1
ATOM 2046 C C . LEU A 1 268 ? 76.664 15.586 -68.698 1.00 53.16 268 LEU A C 1
ATOM 2048 O O . LEU A 1 268 ? 76.386 16.440 -69.533 1.00 53.16 268 LEU A O 1
ATOM 2052 N N . PHE A 1 269 ? 76.871 15.903 -67.413 1.00 53.03 269 PHE A N 1
ATOM 2053 C CA . PHE A 1 269 ? 76.858 17.297 -66.928 1.00 53.03 269 PHE A CA 1
ATOM 2054 C C . PHE A 1 269 ? 78.190 17.811 -66.356 1.00 53.03 269 PHE A C 1
ATOM 2056 O O . PHE A 1 269 ? 78.277 18.987 -66.015 1.00 53.03 269 PHE A O 1
ATOM 2063 N N . SER A 1 270 ? 79.255 16.999 -66.309 1.00 47.97 270 SER A N 1
ATOM 2064 C CA . SER A 1 270 ? 80.590 17.450 -65.865 1.00 47.97 270 SER A CA 1
ATOM 2065 C C . SER A 1 270 ? 81.594 17.696 -67.002 1.00 47.97 270 SER A C 1
ATOM 2067 O O . SER A 1 270 ? 82.641 18.290 -66.756 1.00 47.97 270 SER A O 1
ATOM 2069 N N . THR A 1 271 ? 81.281 17.316 -68.250 1.00 51.59 271 THR A N 1
ATOM 2070 C CA . THR A 1 271 ? 82.208 17.434 -69.397 1.00 51.59 271 THR A CA 1
ATOM 2071 C C . THR A 1 271 ? 81.550 18.077 -70.623 1.00 51.59 271 THR A C 1
ATOM 2073 O O . THR A 1 271 ? 81.585 17.543 -71.723 1.00 51.59 271 THR A O 1
ATOM 2076 N N . PHE A 1 272 ? 80.968 19.264 -70.458 1.00 50.38 272 PHE A N 1
ATOM 2077 C CA . PHE A 1 272 ? 80.820 20.205 -71.576 1.00 50.38 272 PHE A CA 1
ATOM 2078 C C . PHE A 1 272 ? 81.560 21.499 -71.251 1.00 50.38 272 PHE A C 1
ATOM 2080 O O . PHE A 1 272 ? 81.011 22.598 -71.231 1.00 50.38 272 PHE A O 1
ATOM 2087 N N . GLY A 1 273 ? 82.868 21.348 -71.038 1.00 48.88 273 GLY A N 1
ATOM 2088 C CA . GLY A 1 273 ? 83.793 22.325 -71.586 1.00 48.88 273 GLY A CA 1
ATOM 2089 C C . GLY A 1 273 ? 83.611 22.345 -73.107 1.00 48.88 273 GLY A C 1
ATOM 2090 O O . GLY A 1 273 ? 83.765 21.321 -73.763 1.00 48.88 273 GLY A O 1
ATOM 2091 N N . SER A 1 274 ? 83.231 23.509 -73.636 1.00 48.00 274 SER A N 1
ATOM 2092 C CA . SER A 1 274 ? 83.172 23.864 -75.061 1.00 48.00 274 SER A CA 1
ATOM 2093 C C . SER A 1 274 ? 82.404 22.910 -75.991 1.00 48.00 274 SER A C 1
ATOM 2095 O O . SER A 1 274 ? 82.981 22.013 -76.600 1.00 48.00 274 SER A O 1
ATOM 2097 N N . ILE A 1 275 ? 81.134 23.223 -76.260 1.00 47.62 275 ILE A N 1
ATOM 2098 C CA . ILE A 1 275 ? 80.556 22.920 -77.576 1.00 47.62 275 ILE A CA 1
ATOM 2099 C C . ILE A 1 275 ? 81.172 23.920 -78.566 1.00 47.62 275 ILE A C 1
ATOM 2101 O O . ILE A 1 275 ? 80.733 25.065 -78.666 1.00 47.62 275 ILE A O 1
ATOM 2105 N N . GLN A 1 276 ? 82.220 23.508 -79.281 1.00 46.53 276 GLN A N 1
ATOM 2106 C CA . GLN A 1 276 ? 82.557 24.120 -80.564 1.00 46.53 276 GLN A CA 1
ATOM 2107 C C . GLN A 1 276 ? 81.780 23.378 -81.649 1.00 46.53 276 GLN A C 1
ATOM 2109 O O . GLN A 1 276 ? 82.142 22.268 -82.031 1.00 46.53 276 GLN A O 1
ATOM 2114 N N . VAL A 1 277 ? 80.712 23.992 -82.160 1.00 51.19 277 VAL A N 1
ATOM 2115 C CA . VAL A 1 277 ? 80.138 23.567 -83.439 1.00 51.19 277 VAL A CA 1
ATOM 2116 C C . VAL A 1 277 ? 80.995 24.185 -84.536 1.00 51.19 277 VAL A C 1
ATOM 2118 O O . VAL A 1 277 ? 80.840 25.356 -84.874 1.00 51.19 277 VAL A O 1
ATOM 2121 N N . ALA A 1 278 ? 81.913 23.398 -85.086 1.00 43.84 278 ALA A N 1
ATOM 2122 C CA . ALA A 1 278 ? 82.544 23.697 -86.360 1.00 43.84 278 ALA A CA 1
ATOM 2123 C C . ALA A 1 278 ? 82.155 22.606 -87.362 1.00 43.84 278 ALA A C 1
ATOM 2125 O O . ALA A 1 278 ? 82.489 21.442 -87.178 1.00 43.84 278 ALA A O 1
ATOM 2126 N N . GLY A 1 279 ? 81.475 23.011 -88.436 1.00 48.22 279 GLY A N 1
ATOM 2127 C CA . GLY A 1 279 ? 81.464 22.270 -89.697 1.00 48.22 279 GLY A CA 1
ATOM 2128 C C . GLY A 1 279 ? 80.397 21.187 -89.854 1.00 48.22 279 GLY A C 1
ATOM 2129 O O . GLY A 1 279 ? 80.654 20.011 -89.647 1.00 48.22 279 GLY A O 1
ATOM 2130 N N . GLY A 1 280 ? 79.232 21.604 -90.353 1.00 54.56 280 GLY A N 1
ATOM 2131 C CA . GLY A 1 280 ? 78.559 20.957 -91.485 1.00 54.56 280 GLY A CA 1
ATOM 2132 C C . GLY A 1 280 ? 78.363 19.441 -91.451 1.00 54.56 280 GLY A C 1
ATOM 2133 O O . GLY A 1 280 ? 79.072 18.704 -92.127 1.00 54.56 280 GLY A O 1
ATOM 2134 N N . SER A 1 281 ? 77.289 19.001 -90.807 1.00 51.47 281 SER A N 1
ATOM 2135 C CA . SER A 1 281 ? 76.339 18.033 -91.368 1.00 51.47 281 SER A CA 1
ATOM 2136 C C . SER A 1 281 ? 75.103 18.023 -90.482 1.00 51.47 281 SER A C 1
ATOM 2138 O O . SER A 1 281 ? 75.218 18.055 -89.259 1.00 51.47 281 SER A O 1
ATOM 2140 N N . SER A 1 282 ? 73.928 18.015 -91.104 1.00 57.50 282 SER A N 1
ATOM 2141 C CA . SER A 1 282 ? 72.628 17.890 -90.448 1.00 57.50 282 SER A CA 1
ATOM 2142 C C . SER A 1 282 ? 72.497 16.501 -89.816 1.00 57.50 282 SER A C 1
ATOM 2144 O O . SER A 1 282 ? 71.858 15.612 -90.368 1.00 57.50 282 SER A O 1
ATOM 2146 N N . GLY A 1 283 ? 73.170 16.287 -88.689 1.00 52.19 283 GLY A N 1
ATOM 2147 C CA . GLY A 1 283 ? 72.872 15.192 -87.784 1.00 52.19 283 GLY A CA 1
ATOM 2148 C C . GLY A 1 283 ? 71.772 15.662 -86.849 1.00 52.19 283 GLY A C 1
ATOM 2149 O O . GLY A 1 283 ? 72.035 16.488 -85.978 1.00 52.19 283 GLY A O 1
ATOM 2150 N N . ASP A 1 284 ? 70.549 15.172 -87.049 1.00 55.91 284 ASP A N 1
ATOM 2151 C CA . ASP A 1 284 ? 69.480 15.309 -86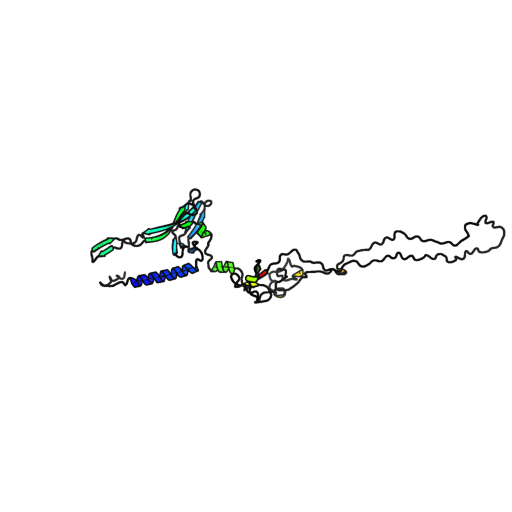.063 1.00 55.91 284 ASP A CA 1
ATOM 2152 C C . ASP A 1 284 ? 70.002 14.798 -84.716 1.00 55.91 284 ASP A C 1
ATOM 2154 O O . ASP A 1 284 ? 70.212 13.597 -84.524 1.00 55.91 284 ASP A O 1
ATOM 2158 N N . PHE A 1 285 ? 70.226 15.710 -83.770 1.00 55.50 285 PHE A N 1
ATOM 2159 C CA . PHE A 1 285 ? 70.463 15.344 -82.382 1.00 55.50 285 PHE A CA 1
ATOM 2160 C C . PHE A 1 285 ? 69.121 14.927 -81.776 1.00 55.50 285 PHE A C 1
ATOM 2162 O O . PHE A 1 285 ? 68.451 15.683 -81.076 1.00 55.50 285 PHE A O 1
ATOM 2169 N N . SER A 1 286 ? 68.691 13.712 -82.110 1.00 54.50 286 SER A N 1
ATOM 2170 C CA . SER A 1 286 ? 67.594 13.046 -81.428 1.00 54.50 286 SER A CA 1
ATOM 2171 C C . SER A 1 286 ? 68.128 12.550 -80.090 1.00 54.50 286 SER A C 1
ATOM 2173 O O . SER A 1 286 ? 68.789 11.513 -80.011 1.00 54.50 286 SER A O 1
ATOM 2175 N N . VAL A 1 287 ? 67.845 13.294 -79.018 1.00 55.72 287 VAL A N 1
ATOM 2176 C CA . VAL A 1 287 ? 67.840 12.695 -77.682 1.00 55.72 287 VAL A CA 1
ATOM 2177 C C . VAL A 1 287 ? 66.692 11.697 -77.695 1.00 55.72 287 VAL A C 1
ATOM 2179 O O . VAL A 1 287 ? 65.538 12.045 -77.449 1.00 55.72 287 VAL A O 1
ATOM 2182 N N . SER A 1 288 ? 67.003 10.457 -78.067 1.00 49.97 288 SER A N 1
ATOM 2183 C CA . SER A 1 288 ? 66.108 9.334 -77.848 1.00 49.97 288 SER A CA 1
ATOM 2184 C C . SER A 1 288 ? 65.857 9.311 -76.348 1.00 49.97 288 SER A C 1
ATOM 2186 O O . SER A 1 288 ? 66.785 9.095 -75.572 1.00 49.97 288 SER A O 1
ATOM 2188 N N . ASN A 1 289 ? 64.638 9.680 -75.955 1.00 53.38 289 ASN A N 1
ATOM 2189 C CA . ASN A 1 289 ? 64.193 9.794 -74.575 1.00 53.38 289 ASN A CA 1
ATOM 2190 C C . ASN A 1 289 ? 64.238 8.391 -73.955 1.00 53.38 289 ASN A C 1
ATOM 2192 O O . ASN A 1 289 ? 63.250 7.656 -73.953 1.00 53.38 289 ASN A O 1
ATOM 2196 N N . THR A 1 290 ? 65.427 7.963 -73.537 1.00 50.41 290 THR A N 1
ATOM 2197 C CA . THR A 1 290 ? 65.663 6.678 -72.901 1.00 50.41 290 THR A CA 1
ATOM 2198 C C . THR A 1 290 ? 65.004 6.726 -71.535 1.00 50.41 290 THR A C 1
ATOM 2200 O O . THR A 1 290 ? 65.554 7.234 -70.568 1.00 50.41 290 THR A O 1
ATOM 2203 N N . SER A 1 291 ? 63.765 6.242 -71.507 1.00 55.97 291 SER A N 1
ATOM 2204 C CA . SER A 1 291 ? 63.065 5.578 -70.405 1.00 55.97 291 SER A CA 1
ATOM 2205 C C . SER A 1 291 ? 63.871 5.424 -69.102 1.00 55.97 291 SER A C 1
ATOM 2207 O O . SER A 1 291 ? 64.311 4.327 -68.779 1.00 55.97 291 SER A O 1
ATOM 2209 N N . TYR A 1 292 ? 64.028 6.499 -68.327 1.00 53.91 292 TYR A N 1
ATOM 2210 C CA . TYR A 1 292 ? 64.586 6.447 -66.966 1.00 53.91 292 TYR A CA 1
ATOM 2211 C C . TYR A 1 292 ? 63.814 7.306 -65.962 1.00 53.91 292 TYR A C 1
ATOM 2213 O O . TYR A 1 292 ? 64.348 7.704 -64.934 1.00 53.91 292 TYR A O 1
ATOM 2221 N N . ASN A 1 293 ? 62.518 7.513 -66.188 1.00 53.28 293 ASN A N 1
ATOM 2222 C CA . ASN A 1 293 ? 61.630 8.022 -65.142 1.00 53.28 293 ASN A CA 1
ATOM 2223 C C . ASN A 1 293 ? 60.782 6.876 -64.584 1.00 53.28 293 ASN A C 1
ATOM 2225 O O . ASN A 1 293 ? 59.560 6.867 -64.687 1.00 53.28 293 ASN A O 1
ATOM 2229 N N . SER A 1 294 ? 61.458 5.878 -64.014 1.00 57.34 294 SER A N 1
ATOM 2230 C CA . SER A 1 294 ? 60.821 4.900 -63.134 1.00 57.34 294 SER A CA 1
ATOM 2231 C C . SER A 1 294 ? 60.633 5.563 -61.772 1.00 57.34 294 SER A C 1
ATOM 2233 O O . SER A 1 294 ? 61.587 5.695 -61.006 1.00 57.34 294 SER A O 1
ATOM 2235 N N . THR A 1 295 ? 59.414 5.996 -61.455 1.00 57.53 295 THR A N 1
ATOM 2236 C CA . THR A 1 295 ? 59.057 6.324 -60.075 1.00 57.53 295 THR A CA 1
ATOM 2237 C C . THR A 1 295 ? 58.880 5.016 -59.307 1.00 57.53 295 THR A C 1
ATOM 2239 O O . THR A 1 295 ? 58.015 4.200 -59.622 1.00 57.53 295 THR A O 1
ATOM 2242 N N . ASN A 1 296 ? 59.714 4.783 -58.292 1.00 59.31 296 ASN A N 1
ATOM 2243 C CA . ASN A 1 296 ? 59.487 3.667 -57.379 1.00 59.31 296 ASN A CA 1
ATOM 2244 C C . ASN A 1 296 ? 58.202 3.952 -56.593 1.00 59.31 296 ASN A C 1
ATOM 2246 O O . ASN A 1 296 ? 58.106 4.967 -55.901 1.00 59.31 296 ASN A O 1
ATOM 2250 N N . LYS A 1 297 ? 57.205 3.068 -56.696 1.00 58.38 297 LYS A N 1
ATOM 2251 C CA . LYS A 1 297 ? 56.017 3.119 -55.840 1.00 58.38 297 LYS A CA 1
ATOM 2252 C C . LYS A 1 297 ? 56.445 2.755 -54.418 1.00 58.38 297 LYS A C 1
ATOM 2254 O O . LYS A 1 297 ? 56.577 1.576 -54.105 1.00 58.38 297 LYS A O 1
ATOM 2259 N N . SER A 1 298 ? 56.659 3.752 -53.563 1.00 61.75 298 SER A N 1
ATOM 2260 C CA . SER A 1 298 ? 56.732 3.524 -52.121 1.00 61.75 298 SER A CA 1
ATOM 2261 C C . SER A 1 298 ? 55.302 3.464 -51.592 1.00 61.75 298 SER A C 1
ATOM 2263 O O . SER A 1 298 ? 54.587 4.463 -51.609 1.00 61.75 298 SER A O 1
ATOM 2265 N N . SER A 1 299 ? 54.831 2.281 -51.198 1.00 65.00 299 SER A N 1
ATOM 2266 C CA . SER A 1 299 ? 53.617 2.200 -50.387 1.00 65.00 299 SER A CA 1
ATOM 2267 C C . SER A 1 299 ? 53.957 2.701 -48.989 1.00 65.00 299 SER A C 1
ATOM 2269 O O . SER A 1 299 ? 54.834 2.131 -48.345 1.00 65.00 299 SER A O 1
ATOM 2271 N N . THR A 1 300 ? 53.245 3.712 -48.498 1.00 70.75 300 THR A N 1
ATOM 2272 C CA . THR A 1 300 ? 53.424 4.261 -47.142 1.00 70.75 300 THR A CA 1
ATOM 2273 C C . THR A 1 300 ? 53.070 3.262 -46.031 1.00 70.75 300 THR A C 1
ATOM 2275 O O . THR A 1 300 ? 53.356 3.517 -44.867 1.00 70.75 300 THR A O 1
ATOM 2278 N N . GLY A 1 301 ? 52.451 2.121 -46.370 1.00 72.88 301 GLY A N 1
ATOM 2279 C CA . GLY A 1 301 ? 52.013 1.111 -45.402 1.00 72.88 301 GLY A CA 1
ATOM 2280 C C . GLY A 1 301 ? 50.809 1.548 -44.563 1.00 72.88 301 GLY A C 1
ATOM 2281 O O . GLY A 1 301 ? 50.523 0.918 -43.552 1.00 72.88 301 GLY A O 1
ATOM 2282 N N . ILE A 1 302 ? 50.111 2.617 -44.962 1.00 74.75 302 ILE A N 1
ATOM 2283 C CA . ILE A 1 302 ? 48.959 3.151 -44.230 1.00 74.75 302 ILE A CA 1
ATOM 2284 C C . ILE A 1 302 ? 47.775 2.182 -44.369 1.00 74.75 302 ILE A C 1
ATOM 2286 O O . ILE A 1 302 ? 47.222 2.028 -45.460 1.00 74.75 302 ILE A O 1
ATOM 2290 N N . SER A 1 303 ? 47.380 1.549 -43.263 1.00 78.31 303 SER A N 1
ATOM 2291 C CA . SER A 1 303 ? 46.105 0.842 -43.106 1.00 78.31 303 SER A CA 1
ATOM 2292 C C . SER A 1 303 ? 45.148 1.665 -42.240 1.00 78.31 303 SER A C 1
ATOM 2294 O O . SER A 1 303 ? 45.570 2.372 -41.324 1.00 78.31 303 SER A O 1
ATOM 2296 N N . ILE A 1 304 ? 43.851 1.588 -42.546 1.00 78.38 304 ILE A N 1
ATOM 2297 C CA . ILE A 1 304 ? 42.778 2.110 -41.696 1.00 78.38 304 ILE A CA 1
ATOM 2298 C C . ILE A 1 304 ? 41.982 0.896 -41.241 1.00 78.38 304 ILE A C 1
ATOM 2300 O O . ILE A 1 304 ? 41.257 0.299 -42.037 1.00 78.38 304 ILE A O 1
ATOM 2304 N N . ASP A 1 305 ? 42.154 0.523 -39.980 1.00 79.88 305 ASP A N 1
ATOM 2305 C CA . ASP A 1 305 ? 41.381 -0.558 -39.387 1.00 79.88 305 ASP A CA 1
ATOM 2306 C C . ASP A 1 305 ? 40.021 -0.016 -38.922 1.00 79.88 305 ASP A C 1
ATOM 2308 O O . ASP A 1 305 ? 39.949 1.108 -38.407 1.00 79.88 305 ASP A O 1
ATOM 2312 N N . PRO A 1 306 ? 38.928 -0.778 -39.092 1.00 73.69 306 PRO A N 1
ATOM 2313 C CA . PRO A 1 306 ? 37.639 -0.400 -38.535 1.00 73.69 306 PRO A CA 1
ATOM 2314 C C . PRO A 1 306 ? 37.754 -0.269 -37.011 1.00 73.69 306 PRO A C 1
ATOM 2316 O O . PRO A 1 306 ? 38.310 -1.139 -36.339 1.00 73.69 306 PRO A O 1
ATOM 2319 N N . THR A 1 307 ? 37.231 0.829 -36.464 1.00 74.06 307 THR A N 1
ATOM 2320 C CA . THR A 1 307 ? 37.214 1.081 -35.020 1.00 74.06 307 THR A CA 1
ATOM 2321 C C . THR A 1 307 ? 35.796 0.971 -34.470 1.00 74.06 307 THR A C 1
ATOM 2323 O O . THR A 1 307 ? 34.829 1.425 -35.076 1.00 74.06 307 THR A O 1
ATOM 2326 N N . GLY A 1 308 ? 35.679 0.332 -33.308 1.00 76.06 308 GLY A N 1
ATOM 2327 C CA . GLY A 1 308 ? 34.417 0.033 -32.635 1.00 76.06 308 GLY A CA 1
ATOM 2328 C C . GLY A 1 308 ? 34.517 -1.331 -31.966 1.00 76.06 308 GLY A C 1
ATOM 2329 O O . GLY A 1 308 ? 34.890 -2.304 -32.614 1.00 76.06 308 GLY A O 1
ATOM 2330 N N . SER A 1 309 ? 34.239 -1.414 -30.664 1.00 80.94 309 SER A N 1
ATOM 2331 C CA . SER A 1 309 ? 34.320 -2.697 -29.954 1.00 80.94 309 SER A CA 1
ATOM 2332 C C . SER A 1 30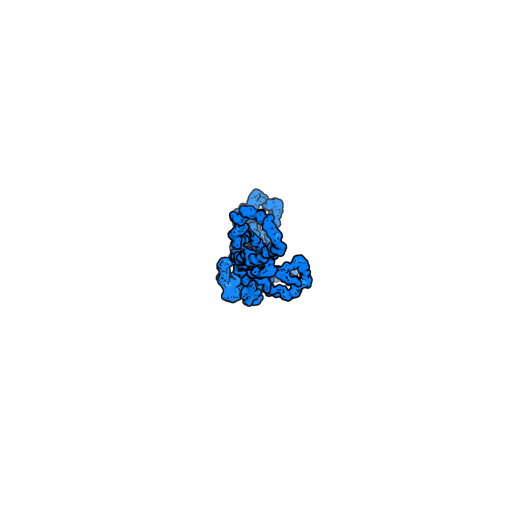9 ? 33.119 -3.599 -30.230 1.00 80.94 309 SER A C 1
ATOM 2334 O O . SER A 1 309 ? 33.206 -4.806 -30.033 1.00 80.94 309 SER A O 1
ATOM 2336 N N . GLY A 1 310 ? 32.004 -3.020 -30.694 1.00 83.62 310 GLY A N 1
ATOM 2337 C CA . GLY A 1 310 ? 30.737 -3.736 -30.810 1.00 83.62 310 GLY A CA 1
ATOM 2338 C C . GLY A 1 310 ? 30.213 -4.201 -29.452 1.00 83.62 310 GLY A C 1
ATOM 2339 O O . GLY A 1 310 ? 29.404 -5.121 -29.409 1.00 83.62 310 GLY A O 1
ATOM 2340 N N . ASP A 1 311 ? 30.684 -3.608 -28.351 1.00 90.88 311 ASP A N 1
ATOM 2341 C CA . ASP A 1 311 ? 30.198 -3.943 -27.020 1.00 90.88 311 ASP A CA 1
ATOM 2342 C C . ASP A 1 311 ? 28.803 -3.363 -26.798 1.00 90.88 311 ASP A C 1
ATOM 2344 O O . ASP A 1 311 ? 28.473 -2.257 -27.235 1.00 90.88 311 ASP A O 1
ATOM 2348 N N . ASP A 1 312 ? 27.995 -4.109 -26.055 1.00 94.25 312 ASP A N 1
ATOM 2349 C CA . ASP A 1 312 ? 26.682 -3.649 -25.641 1.00 94.25 312 ASP A CA 1
ATOM 2350 C C . ASP A 1 312 ? 26.777 -2.482 -24.656 1.00 94.25 312 ASP A C 1
ATOM 2352 O O . ASP A 1 312 ? 27.499 -2.533 -23.655 1.00 94.25 312 ASP A O 1
ATOM 2356 N N . ILE A 1 313 ? 25.941 -1.474 -24.881 1.00 95.00 313 ILE A N 1
ATOM 2357 C CA . ILE A 1 313 ? 25.771 -0.337 -23.981 1.00 95.00 313 ILE A CA 1
ATOM 2358 C C . ILE A 1 313 ? 24.526 -0.578 -23.129 1.00 95.00 313 ILE A C 1
ATOM 2360 O O . ILE A 1 313 ? 23.454 -0.865 -23.662 1.00 95.00 313 ILE A O 1
ATOM 2364 N N . ASP A 1 314 ? 24.654 -0.454 -21.806 1.00 95.50 314 ASP A N 1
ATOM 2365 C CA . ASP A 1 314 ? 23.509 -0.463 -20.889 1.00 95.50 314 ASP A CA 1
ATOM 2366 C C . ASP A 1 314 ? 22.694 0.821 -21.073 1.00 95.50 314 ASP A C 1
ATOM 2368 O O . ASP A 1 314 ? 23.215 1.924 -20.901 1.00 95.50 314 ASP A O 1
ATOM 2372 N N . ILE A 1 315 ? 21.421 0.671 -21.438 1.00 95.56 315 ILE A N 1
ATOM 2373 C CA . ILE A 1 315 ? 20.510 1.797 -21.696 1.00 95.56 315 ILE A CA 1
ATOM 2374 C C . ILE A 1 315 ? 19.518 2.027 -20.555 1.00 95.56 315 ILE A C 1
ATOM 2376 O O . ILE A 1 315 ? 18.598 2.836 -20.683 1.00 95.56 315 ILE A O 1
ATOM 2380 N N . ARG A 1 316 ? 19.673 1.321 -19.430 1.00 93.81 316 ARG A N 1
ATOM 2381 C CA . ARG A 1 316 ? 18.769 1.468 -18.289 1.00 93.81 316 ARG A CA 1
ATOM 2382 C C . ARG A 1 316 ? 19.081 2.752 -17.514 1.00 93.81 316 ARG A C 1
ATOM 2384 O O . ARG A 1 316 ? 20.241 2.990 -17.167 1.00 93.81 316 ARG A O 1
ATOM 2391 N N . PRO A 1 317 ? 18.066 3.561 -17.164 1.00 93.38 317 PRO A N 1
ATOM 2392 C CA . PRO A 1 317 ? 18.266 4.674 -16.248 1.00 93.38 317 PRO A CA 1
ATOM 2393 C C . PRO A 1 317 ? 18.611 4.158 -14.837 1.00 93.38 317 PRO A C 1
ATOM 2395 O O . PRO A 1 317 ? 18.290 3.012 -14.499 1.00 93.38 317 PRO A O 1
ATOM 2398 N N . PRO A 1 318 ? 19.216 4.992 -13.970 1.00 94.62 318 PRO A N 1
ATOM 2399 C CA . PRO A 1 318 ? 19.384 4.657 -12.560 1.00 94.62 318 PRO A CA 1
ATOM 2400 C C . PRO A 1 318 ? 18.041 4.269 -11.926 1.00 94.62 318 PRO A C 1
ATOM 2402 O O . PRO A 1 318 ? 17.092 5.052 -11.937 1.00 94.62 318 PRO A O 1
ATOM 2405 N N . ALA A 1 319 ? 17.965 3.064 -11.363 1.00 93.12 319 ALA A N 1
ATOM 2406 C CA . ALA A 1 319 ? 16.729 2.501 -10.832 1.00 93.12 319 ALA A CA 1
ATOM 2407 C C . ALA A 1 319 ? 16.935 1.876 -9.448 1.00 93.12 319 ALA A C 1
ATOM 2409 O O . ALA A 1 319 ? 18.034 1.451 -9.084 1.00 93.12 319 ALA A O 1
ATOM 2410 N N . ARG A 1 320 ? 15.847 1.788 -8.674 1.00 91.50 320 ARG A N 1
ATOM 2411 C CA . ARG A 1 320 ? 15.789 1.036 -7.416 1.00 91.50 320 ARG A CA 1
ATOM 2412 C C . ARG A 1 320 ? 14.952 -0.220 -7.622 1.00 91.50 320 ARG A C 1
ATOM 2414 O O . ARG A 1 320 ? 13.842 -0.145 -8.133 1.00 91.50 320 ARG A O 1
ATOM 2421 N N . ILE A 1 321 ? 15.476 -1.358 -7.178 1.00 91.50 321 ILE A N 1
ATOM 2422 C CA . ILE A 1 321 ? 14.778 -2.641 -7.267 1.00 91.50 321 ILE A CA 1
ATOM 2423 C C . ILE A 1 321 ? 13.789 -2.749 -6.103 1.00 91.50 321 ILE A C 1
ATOM 2425 O O . ILE A 1 321 ? 14.173 -2.629 -4.939 1.00 91.50 321 ILE A O 1
ATOM 2429 N N . MET A 1 322 ? 12.518 -2.970 -6.430 1.00 94.38 322 MET A N 1
ATOM 2430 C CA . MET A 1 322 ? 11.419 -3.179 -5.487 1.00 94.38 322 MET A CA 1
ATOM 2431 C C . MET A 1 322 ? 10.575 -4.369 -5.949 1.00 94.38 322 MET A C 1
ATOM 2433 O O . MET A 1 322 ? 10.636 -4.765 -7.113 1.00 94.38 322 MET A O 1
ATOM 2437 N N . LEU A 1 323 ? 9.799 -4.946 -5.034 1.00 94.56 323 LEU A N 1
ATOM 2438 C CA . LEU A 1 323 ? 8.793 -5.941 -5.391 1.00 94.56 323 LEU A CA 1
ATOM 2439 C C . LEU A 1 323 ? 7.522 -5.235 -5.846 1.00 94.56 323 LEU A C 1
ATOM 2441 O O . LEU A 1 323 ? 7.193 -4.168 -5.337 1.00 94.56 323 LEU A O 1
ATOM 2445 N N . TYR A 1 324 ? 6.785 -5.866 -6.749 1.00 96.12 324 TYR A N 1
ATOM 2446 C CA . TYR A 1 324 ? 5.419 -5.475 -7.067 1.00 96.12 324 TYR A CA 1
ATOM 2447 C C . TYR A 1 324 ? 4.465 -6.521 -6.506 1.00 96.12 324 TYR A C 1
ATOM 2449 O O . TYR A 1 324 ? 4.677 -7.722 -6.699 1.00 96.12 324 TYR A O 1
ATOM 2457 N N . LEU A 1 325 ? 3.447 -6.056 -5.787 1.00 95.62 325 LEU A N 1
ATOM 2458 C CA . LEU A 1 325 ? 2.385 -6.885 -5.233 1.00 95.62 325 LEU A CA 1
ATOM 2459 C C . LEU A 1 325 ? 1.078 -6.556 -5.934 1.00 95.62 325 LEU A C 1
ATOM 2461 O O . LEU A 1 325 ? 0.786 -5.384 -6.141 1.00 95.62 325 LEU A O 1
ATOM 2465 N N . MET A 1 326 ? 0.278 -7.571 -6.230 1.00 95.00 326 MET A N 1
ATOM 2466 C CA . MET A 1 326 ? -1.091 -7.419 -6.698 1.00 95.00 326 MET A CA 1
ATOM 2467 C C . MET A 1 326 ? -2.053 -7.777 -5.571 1.00 95.00 326 MET A C 1
ATOM 2469 O O . MET A 1 326 ? -1.878 -8.808 -4.911 1.00 95.00 326 MET A O 1
ATOM 2473 N N . LYS A 1 327 ? -3.076 -6.950 -5.358 1.00 92.19 327 LYS A N 1
ATOM 2474 C CA . LYS A 1 327 ? -4.212 -7.318 -4.513 1.00 92.19 327 LYS A CA 1
ATOM 2475 C C . LYS A 1 327 ? -5.000 -8.427 -5.216 1.00 92.19 327 LYS A C 1
ATOM 2477 O O . LYS A 1 327 ? -5.429 -8.238 -6.352 1.00 92.19 327 LYS A O 1
ATOM 2482 N N . LEU A 1 328 ? -5.175 -9.565 -4.546 1.00 88.88 328 LEU A N 1
ATOM 2483 C CA . LEU A 1 328 ? -6.082 -10.632 -4.978 1.00 88.88 328 LEU A CA 1
ATOM 2484 C C . LEU A 1 328 ? -7.521 -10.304 -4.585 1.00 88.88 328 LEU A C 1
ATOM 2486 O O . LEU A 1 328 ? -7.722 -9.742 -3.479 1.00 88.88 328 LEU A O 1
#

Sequence (328 aa):
MKNFNTPSKGVVINTKDFEHLYNVTKDITEALASVLTENTSPVRISGVEFTITNNNKTFECTEGWLLYQNTFYKVEPFSGTATGTQIPVFNLDNTKLAHEPHDLLEGYNKVGTFDICTEEKLKLEFGASGTGLFDYNAIIKHPVKRNSEVIADLQGLVSGMIVPYYNQNWQAKFSATGLGVDDLIGYAICNGRNGTPDLRGMMIVGATDGNPAQGNPNANDSELDSVEHLNEITGNSKINLVEGQLPSHSHGVTDPEHTHTVGGSGDLFSTFGSIQVAGGSSGDFSVSNTSYNSTNKSSTGISIDPTGSGDDIDIRPPARIMLYLMKL

Solvent-accessible surface area (backbone atoms only — not comparable to full-atom values): 21238 Å² total; per-residue (Å²): 131,85,78,75,75,76,77,66,93,80,74,75,75,61,64,64,60,56,51,50,53,50,49,53,52,47,53,53,47,38,54,53,31,55,76,77,41,97,56,80,60,43,36,56,74,41,66,58,48,76,49,73,39,79,91,81,30,30,43,34,31,42,44,31,35,35,36,42,80,62,38,82,31,47,34,56,62,41,76,52,68,49,64,93,79,36,38,55,16,36,32,88,38,77,46,70,62,93,62,83,70,49,67,43,57,66,84,90,44,78,76,47,73,50,89,82,55,67,47,74,30,35,38,72,45,77,31,55,84,82,35,68,81,41,33,57,66,53,42,68,77,35,65,62,59,46,71,72,44,51,42,40,74,74,45,65,55,50,70,71,40,71,43,82,44,86,63,97,65,46,73,82,37,31,47,101,75,30,42,28,38,82,95,35,58,57,32,28,40,26,67,55,39,97,87,31,61,65,53,77,96,58,81,92,71,78,86,50,62,58,63,70,92,75,60,63,97,79,58,50,81,85,46,55,75,54,65,85,53,68,86,66,87,79,88,70,66,56,46,66,77,51,78,93,74,55,76,94,79,82,86,87,83,84,82,93,79,85,81,86,75,79,71,76,90,58,98,71,80,86,75,71,78,74,89,75,90,76,80,91,73,95,68,83,84,72,77,73,83,74,87,59,85,74,78,79,84,75,78,88,78,82,77,84,77,92,83,77,88,69,61,70,42,80,68,66,72,96,79,82,92,68,46,46,34,25,31,94

Secondary structure (DSSP, 8-state):
----PPPPTT----HHHHHHHHHHHHHHHHHHHHHH-SSSS-EEEEE--EEEETTTTEEEE--EEEEETTEEEEE--EEEE--TT-EEEEEEEEEEP-PPPEEEEETTEEEEEE---EEEEEEEEEE-TT-SSEEHHHHHTS----HHHHHHHHHSS-TT-EEEE--TTGGGSB-TTSBB-GGGTTEEESBS-TT--B-TTPPP----SS-TTT--TT--TTTTT-GGGTT-----SEEPPPGGGSPP------------------TTSS--S-----S-------------------------------PPEE-PPS----EEEEE-

Foldseek 3Di:
DPPPPDPPPDPPPPVVVVVVVVVVVLVVLLVVLVVQDPDQFKAFDDFQDWDADDVRFWIWTDWGWIQGPSDIATEHTDTDGADDQWAKDKAKDWDQDPDDFDFDDPDNDRPDTDSPDTDIHIYIDTDHAPPHPHGPVSHVVHHRCDVVNVCCVVVVPPFFDKDWDDDPPVVVQADPQQAGDDVRHQKGFQCVGPPHHRCVVHDDFDQALDDRVVDDPPGDPVSSPPCVCPNDDDDDQWDFDDPVNDDDDDDDDDPPDDDFDQDDPDPPPPPPPDPDDDDDDPDPPPPPVPPRRDGPDDDPPDDDDDDDPRDIDGPDDDDDDTIMMGRD

Mean predicted aligned error: 15.9 Å

pLDDT: mean 78.47, std 16.91, range [32.72, 97.0]

Radius of gyration: 50.75 Å; Cα contacts (8 Å, |Δi|>4): 392; chains: 1; bounding box: 138×50×148 Å